Protein AF-A0A0F9ZBP2-F1 (afdb_monomer)

Secondary structure (DSSP, 8-state):
---------------------TTGGGGGS----B-TTSPBEEEEETTEEEEEHHHHHHHHHHHHHHHSTT-HHHHHHSTTHHHHHHHHHHHHHHHHHHHHHHTGGGSHHHHHHHHHHHHHHHHHHHHHHHHHT------HHHHHHHHHHHTTT-GGGB-TTSPBPPHHHHHHHHHHHHHHHHHHHHHHHHHHHHHHHS-----HHHHHHHHHS---HHHHHHHHHHHTTSS--PPP---------

Structure (mmCIF, N/CA/C/O backbone):
data_AF-A0A0F9ZBP2-F1
#
_entry.id   AF-A0A0F9ZBP2-F1
#
loop_
_atom_site.group_PDB
_atom_site.id
_atom_site.type_symbol
_atom_site.label_atom_id
_atom_site.label_alt_id
_atom_site.label_comp_id
_atom_site.label_asym_id
_atom_site.label_entity_id
_atom_site.label_seq_id
_atom_site.pdbx_PDB_ins_code
_atom_site.Cartn_x
_atom_site.Cartn_y
_atom_site.Cartn_z
_atom_site.occupancy
_atom_site.B_iso_or_equiv
_atom_site.auth_seq_id
_atom_site.auth_comp_id
_atom_site.auth_asym_id
_atom_site.auth_atom_id
_atom_site.pdbx_PDB_model_num
ATOM 1 N N . MET A 1 1 ? -46.848 16.419 4.187 1.00 45.78 1 MET A N 1
ATOM 2 C CA . MET A 1 1 ? -47.976 16.065 5.074 1.00 45.78 1 MET A CA 1
ATOM 3 C C . MET A 1 1 ? -48.259 14.580 4.880 1.00 45.78 1 MET A C 1
ATOM 5 O O . MET A 1 1 ? -48.890 14.221 3.904 1.00 45.78 1 MET A O 1
ATOM 9 N N . ASN A 1 2 ? -47.682 13.710 5.713 1.00 38.44 2 ASN A N 1
ATOM 10 C CA . ASN A 1 2 ? -48.073 12.300 5.793 1.00 38.44 2 ASN A CA 1
ATOM 11 C C . ASN A 1 2 ? -47.646 11.767 7.166 1.00 38.44 2 ASN A C 1
ATOM 13 O O . ASN A 1 2 ? -46.462 11.603 7.445 1.00 38.44 2 ASN A O 1
ATOM 17 N N . ARG A 1 3 ? -48.637 11.611 8.046 1.00 57.53 3 ARG A N 1
ATOM 18 C CA . ARG A 1 3 ? -48.547 10.986 9.369 1.00 57.53 3 ARG A CA 1
ATOM 19 C C . ARG A 1 3 ? -49.085 9.568 9.221 1.00 57.53 3 ARG A C 1
ATOM 21 O O . ARG A 1 3 ? -50.171 9.447 8.678 1.00 57.53 3 ARG A O 1
ATOM 28 N N . ASN A 1 4 ? -48.393 8.560 9.747 1.00 47.50 4 ASN A N 1
ATOM 29 C CA . ASN A 1 4 ? -48.963 7.268 10.162 1.00 47.50 4 ASN A CA 1
ATOM 30 C C . ASN A 1 4 ? -48.019 6.676 11.231 1.00 47.50 4 ASN A C 1
ATOM 32 O O . ASN A 1 4 ? -46.851 6.452 10.943 1.00 47.50 4 ASN A O 1
ATOM 36 N N . ILE A 1 5 ? -48.342 6.771 12.527 1.00 55.47 5 ILE A N 1
ATOM 37 C CA . ILE A 1 5 ? -49.204 5.895 13.360 1.00 55.47 5 ILE A CA 1
ATOM 38 C C . ILE A 1 5 ? -48.435 4.690 13.956 1.00 55.47 5 ILE A C 1
ATOM 40 O O . ILE A 1 5 ? -48.266 3.649 13.337 1.00 55.47 5 ILE A O 1
ATOM 44 N N . VAL A 1 6 ? -47.965 4.928 15.189 1.00 55.62 6 VAL A N 1
ATOM 45 C CA . VAL A 1 6 ? -47.942 4.119 16.434 1.00 55.62 6 VAL A CA 1
ATOM 46 C C . VAL A 1 6 ? -48.340 2.631 16.375 1.00 55.62 6 VAL A C 1
ATOM 48 O O . VAL A 1 6 ? -49.402 2.310 15.851 1.00 55.62 6 VAL A O 1
ATOM 51 N N . LYS A 1 7 ? -47.579 1.781 17.097 1.00 49.81 7 LYS A N 1
ATOM 52 C CA . LYS A 1 7 ? -48.037 0.651 17.956 1.00 49.81 7 LYS A CA 1
ATOM 53 C C . LYS A 1 7 ? -46.870 0.178 18.854 1.00 49.81 7 LYS A C 1
ATOM 55 O O . LYS A 1 7 ? -45.867 -0.303 18.351 1.00 49.81 7 LYS A O 1
ATOM 60 N N . THR A 1 8 ? -46.811 0.627 20.111 1.00 45.12 8 THR A N 1
ATOM 61 C CA . THR A 1 8 ? -47.255 -0.051 21.358 1.00 45.12 8 THR A CA 1
ATOM 62 C C . THR A 1 8 ? -46.357 -1.184 21.874 1.00 45.12 8 THR A C 1
ATOM 64 O O . THR A 1 8 ? -46.331 -2.281 21.330 1.00 45.12 8 THR A O 1
ATOM 67 N N . LEU A 1 9 ? -45.699 -0.851 22.991 1.00 47.81 9 LEU A N 1
ATOM 68 C CA . LEU A 1 9 ? -45.182 -1.656 24.104 1.00 47.81 9 LEU A CA 1
ATOM 69 C C . LEU A 1 9 ? -45.685 -3.107 24.237 1.00 47.81 9 LEU A C 1
ATOM 71 O O . LEU A 1 9 ? -46.883 -3.347 24.355 1.00 47.81 9 LEU A O 1
ATOM 75 N N . SER A 1 10 ? -44.734 -4.027 24.428 1.00 48.28 10 SER A N 1
ATOM 76 C CA . SER A 1 10 ? -44.915 -5.255 25.211 1.00 48.28 10 SER A CA 1
ATOM 77 C C . SER A 1 10 ? -43.895 -5.241 26.352 1.00 48.28 10 SER A C 1
ATOM 79 O O . SER A 1 10 ? -42.700 -5.448 26.149 1.00 48.28 10 SER A O 1
ATOM 81 N N . LEU A 1 11 ? -44.374 -4.901 27.549 1.00 51.56 11 LEU A N 1
ATOM 82 C CA . LEU A 1 11 ? -43.628 -4.925 28.803 1.00 51.56 11 LEU A CA 1
ATOM 83 C C . LEU A 1 11 ? -43.809 -6.321 29.413 1.00 51.56 11 LEU A C 1
ATOM 85 O O . LEU A 1 11 ? -44.828 -6.595 30.040 1.00 51.56 11 LEU A O 1
ATOM 89 N N . SER A 1 12 ? -42.848 -7.220 29.194 1.00 52.22 12 SER A N 1
ATOM 90 C CA . SER A 1 12 ? -42.820 -8.522 29.870 1.00 52.22 12 SER A CA 1
ATOM 91 C C . SER A 1 12 ? -41.937 -8.434 31.111 1.00 52.22 12 SER A C 1
ATOM 93 O O . SER A 1 12 ? -40.715 -8.347 31.030 1.00 52.22 12 SER A O 1
ATOM 95 N N . LEU A 1 13 ? -42.601 -8.424 32.264 1.00 54.56 13 LEU A N 1
ATOM 96 C CA . LEU A 1 13 ? -42.031 -8.514 33.601 1.00 54.56 13 LEU A CA 1
ATOM 97 C C . LEU A 1 13 ? -41.550 -9.961 33.828 1.00 54.56 13 LEU A C 1
ATOM 99 O O . LEU A 1 13 ? -42.365 -10.845 34.084 1.00 54.56 13 LEU A O 1
ATOM 103 N N . VAL A 1 14 ? -40.246 -10.223 33.701 1.00 55.88 14 VAL A N 1
ATOM 104 C CA . VAL A 1 14 ? -39.661 -11.530 34.047 1.00 55.88 14 VAL A CA 1
ATOM 105 C C . VAL A 1 14 ? -39.158 -11.477 35.483 1.00 55.88 14 VAL A C 1
ATOM 107 O O . VAL A 1 14 ? -38.223 -10.752 35.819 1.00 55.88 14 VAL A O 1
ATOM 110 N N . ILE A 1 15 ? -39.853 -12.238 36.323 1.00 55.72 15 ILE A N 1
ATOM 111 C CA . ILE A 1 15 ? -39.610 -12.416 37.748 1.00 55.72 15 ILE A CA 1
ATOM 112 C C . ILE A 1 15 ? -38.325 -13.219 37.965 1.00 55.72 15 ILE A C 1
ATOM 114 O O . ILE A 1 15 ? -38.070 -14.246 37.341 1.00 55.72 15 ILE A O 1
ATOM 118 N N . THR A 1 16 ? -37.547 -12.700 38.900 1.00 55.75 16 THR A N 1
ATOM 119 C CA . THR A 1 16 ? -36.294 -13.168 39.472 1.00 55.75 16 THR A CA 1
ATOM 120 C C . THR A 1 16 ? -36.358 -14.614 39.976 1.00 55.75 16 THR A C 1
ATOM 122 O O . THR A 1 16 ? -37.142 -14.935 40.865 1.00 55.75 16 THR A O 1
ATOM 125 N N . SER A 1 17 ? -35.429 -15.453 39.522 1.00 50.12 17 SER A N 1
ATOM 126 C CA . SER A 1 17 ? -34.993 -16.650 40.248 1.00 50.12 17 SER A CA 1
ATOM 127 C C . SER A 1 17 ? -33.471 -16.607 40.388 1.00 50.12 17 SER A C 1
ATOM 129 O O . SER A 1 17 ? -32.734 -17.101 39.535 1.00 50.12 17 SER A O 1
ATOM 131 N N . LEU A 1 18 ? -33.003 -15.958 41.460 1.00 53.84 18 LEU A N 1
ATOM 132 C CA . LEU A 1 18 ? -31.605 -15.984 41.888 1.00 53.84 18 LEU A CA 1
ATOM 133 C C . LEU A 1 18 ? -31.325 -17.370 42.495 1.00 53.84 18 LEU A C 1
ATOM 135 O O . LEU A 1 18 ? -31.550 -17.606 43.680 1.00 53.84 18 LEU A O 1
ATOM 139 N N . ILE A 1 19 ? -30.882 -18.313 41.666 1.00 56.12 19 ILE A N 1
ATOM 140 C CA . ILE A 1 19 ? -30.387 -19.608 42.132 1.00 56.12 19 ILE A CA 1
ATOM 141 C C . ILE A 1 19 ? -28.944 -19.390 42.593 1.00 56.12 19 ILE A C 1
ATOM 143 O O . ILE A 1 19 ? -28.023 -19.278 41.788 1.00 56.12 19 ILE A O 1
ATOM 147 N N . PHE A 1 20 ? -28.753 -19.306 43.908 1.00 50.31 20 PHE A N 1
ATOM 148 C CA . PHE A 1 20 ? -27.441 -19.346 44.548 1.00 50.31 20 PHE A CA 1
ATOM 149 C C . PHE A 1 20 ? -26.921 -20.793 44.496 1.00 50.31 20 PHE A C 1
ATOM 151 O O . PHE A 1 20 ? -27.117 -21.578 45.420 1.00 50.31 20 PHE A O 1
ATOM 158 N N . THR A 1 21 ? -26.299 -21.191 43.382 1.00 60.59 21 THR A N 1
ATOM 159 C CA . THR A 1 21 ? -25.569 -22.464 43.311 1.00 60.59 21 THR A CA 1
ATOM 160 C C . THR A 1 21 ? -24.233 -22.325 44.056 1.00 60.59 21 THR A C 1
ATOM 162 O O . THR A 1 21 ? -23.442 -21.455 43.683 1.00 60.59 21 THR A O 1
ATOM 165 N N . PRO A 1 22 ? -23.911 -23.176 45.050 1.00 50.81 22 PRO A N 1
ATOM 166 C CA . PRO A 1 22 ? -22.647 -23.131 45.801 1.00 50.81 22 PRO A CA 1
ATOM 167 C C . PRO A 1 22 ? -21.412 -23.611 44.996 1.00 50.81 22 PRO A C 1
ATOM 169 O O . PRO A 1 22 ? -20.473 -24.163 45.557 1.00 50.81 22 PRO A O 1
ATOM 172 N N . GLY A 1 23 ? -21.386 -23.383 43.677 1.00 50.25 23 GLY A N 1
ATOM 173 C CA . GLY A 1 23 ? -20.320 -23.796 42.753 1.00 50.25 23 GLY A CA 1
ATOM 174 C C . GLY A 1 23 ? -19.540 -22.652 42.086 1.00 50.25 23 GLY A C 1
ATOM 175 O O . GLY A 1 23 ? -18.704 -22.912 41.229 1.00 50.25 23 GLY A O 1
ATOM 176 N N . CYS A 1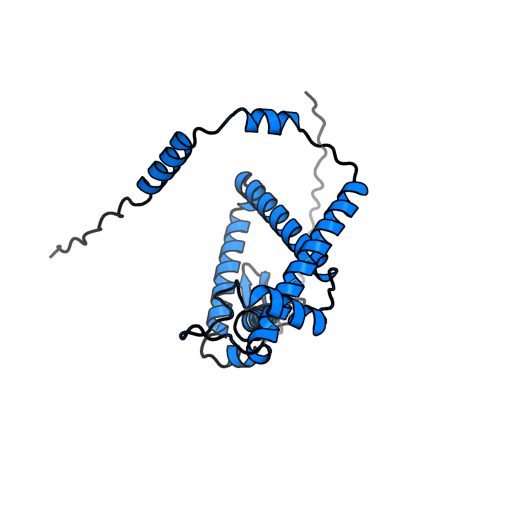 24 ? -19.772 -21.384 42.449 1.00 53.25 24 CYS A N 1
ATOM 177 C CA . CYS A 1 24 ? -19.110 -20.235 41.803 1.00 53.25 24 CYS A CA 1
ATOM 178 C C . CYS A 1 24 ? -17.684 -19.929 42.312 1.00 53.25 24 CYS A C 1
ATOM 180 O O . CYS A 1 24 ? -17.061 -18.979 41.842 1.00 53.25 24 CYS A O 1
ATOM 182 N N . LEU A 1 25 ? -17.136 -20.712 43.248 1.00 52.12 25 LEU A N 1
ATOM 183 C CA . LEU A 1 25 ? -15.803 -20.465 43.822 1.00 52.12 25 LEU A CA 1
ATOM 184 C C . LEU A 1 25 ? -14.631 -20.972 42.960 1.00 52.12 25 LEU A C 1
ATOM 186 O O . LEU A 1 25 ? -13.498 -20.560 43.193 1.00 52.12 25 LEU A O 1
ATOM 190 N N . ASP A 1 26 ? -14.882 -21.766 41.913 1.00 50.84 26 ASP A N 1
ATOM 191 C CA . ASP A 1 26 ? -13.840 -22.168 40.950 1.00 50.84 26 ASP A CA 1
ATOM 192 C C . ASP A 1 26 ? -13.677 -21.196 39.761 1.00 50.84 26 ASP A C 1
ATOM 194 O O . ASP A 1 26 ? -12.764 -21.355 38.950 1.00 50.84 26 ASP A O 1
ATOM 198 N N . PHE A 1 27 ? -14.488 -20.134 39.670 1.00 50.91 27 PHE A N 1
ATOM 199 C CA . PHE A 1 27 ? -14.354 -19.109 38.621 1.00 50.91 27 PHE A CA 1
ATOM 200 C C . PHE A 1 27 ? -13.199 -18.116 38.875 1.00 50.91 27 PHE A C 1
ATOM 202 O O . PHE A 1 27 ? -12.783 -17.396 37.972 1.00 50.91 27 PHE A O 1
ATOM 209 N N . LEU A 1 28 ? -12.630 -18.102 40.086 1.00 55.28 28 LEU A N 1
ATOM 210 C CA . LEU A 1 28 ? -11.535 -17.202 40.481 1.00 55.28 28 LEU A CA 1
ATOM 211 C C . LEU A 1 28 ? -10.126 -17.791 40.280 1.00 55.28 28 LEU A C 1
ATOM 213 O O . LEU A 1 28 ? -9.133 -17.092 40.477 1.00 55.28 28 LEU A O 1
ATOM 217 N N . LYS A 1 29 ? -9.999 -19.044 39.821 1.00 53.16 29 LYS A N 1
ATOM 218 C CA . LYS A 1 29 ? -8.703 -19.626 39.433 1.00 53.16 29 LYS A CA 1
ATOM 219 C C . LYS A 1 29 ? -8.366 -19.284 37.981 1.00 53.16 29 LYS A C 1
ATOM 221 O O . LYS A 1 29 ? -8.511 -20.113 37.092 1.00 53.16 29 LYS A O 1
ATOM 226 N N . GLY A 1 30 ? -7.929 -18.043 37.760 1.00 53.22 30 GLY A N 1
ATOM 227 C CA . GLY A 1 30 ? -6.963 -17.634 36.729 1.00 53.22 30 GLY A CA 1
ATOM 228 C C . GLY A 1 30 ? -7.045 -18.261 35.330 1.00 53.22 30 GLY A C 1
ATOM 229 O O . GLY A 1 30 ? -5.998 -18.460 34.712 1.00 53.22 30 GLY A O 1
ATOM 230 N N . LYS A 1 31 ? -8.234 -18.576 34.797 1.00 59.16 31 LYS A N 1
ATOM 231 C CA . LYS A 1 31 ? -8.358 -18.945 33.384 1.00 59.16 31 LYS A CA 1
ATOM 232 C C . LYS A 1 31 ? -7.990 -17.710 32.574 1.00 59.16 31 LYS A C 1
ATOM 234 O O . LYS A 1 31 ? -8.735 -16.731 32.566 1.00 59.16 31 LYS A O 1
ATOM 239 N N . LYS A 1 32 ? -6.824 -17.751 31.920 1.00 64.12 32 LYS A N 1
ATOM 240 C CA . LYS A 1 32 ? -6.473 -16.808 30.856 1.00 64.12 32 LYS A CA 1
ATOM 241 C C . LYS A 1 32 ? -7.702 -16.695 29.953 1.00 64.12 32 LYS A C 1
ATOM 243 O O . LYS A 1 32 ? -8.160 -17.704 29.424 1.00 64.12 32 LYS A O 1
ATOM 248 N N . SER A 1 33 ? -8.287 -15.501 29.880 1.00 71.19 33 SER A N 1
ATOM 249 C CA . SER A 1 33 ? -9.448 -15.251 29.031 1.00 71.19 33 SER A CA 1
ATOM 250 C C . SER A 1 33 ? -9.003 -15.505 27.597 1.00 71.19 33 SER A C 1
ATOM 252 O O . SER A 1 33 ? -8.237 -14.710 27.056 1.00 71.19 33 SER A O 1
ATOM 254 N N . ALA A 1 34 ? -9.435 -16.617 27.012 1.00 80.81 34 ALA A N 1
ATOM 255 C CA . ALA A 1 34 ? -9.327 -16.823 25.578 1.00 80.81 34 ALA A CA 1
ATOM 256 C C . ALA A 1 34 ? -10.301 -15.865 24.878 1.00 80.81 34 ALA A C 1
ATOM 258 O O . ALA A 1 34 ? -11.368 -15.555 25.420 1.00 80.81 34 ALA A O 1
ATOM 259 N N . ALA A 1 35 ? -9.901 -15.345 23.725 1.00 87.25 35 ALA A N 1
ATOM 260 C CA . ALA A 1 35 ? -10.801 -14.686 22.793 1.00 87.25 35 ALA A CA 1
ATOM 261 C C . ALA A 1 35 ? -11.623 -15.736 22.026 1.00 87.25 35 ALA A C 1
ATOM 263 O O . ALA A 1 35 ? -11.348 -16.935 22.114 1.00 87.25 35 ALA A O 1
ATOM 264 N N . ASP A 1 36 ? -12.618 -15.285 21.261 1.00 84.88 36 ASP A N 1
ATOM 265 C CA . ASP A 1 36 ? -13.490 -16.165 20.467 1.00 84.88 36 ASP A CA 1
ATOM 266 C C . ASP A 1 36 ? -12.711 -16.979 19.415 1.00 84.88 36 ASP A C 1
ATOM 268 O O . ASP A 1 36 ? -13.136 -18.059 19.016 1.00 84.88 36 ASP A O 1
ATOM 272 N N . ASP A 1 37 ? -11.538 -16.490 19.002 1.00 84.75 37 ASP A N 1
ATOM 273 C CA . ASP A 1 37 ? -10.608 -17.162 18.087 1.00 84.75 37 ASP A CA 1
ATOM 274 C C . ASP A 1 37 ? -9.620 -18.116 18.794 1.00 84.75 37 ASP A C 1
ATOM 276 O O . ASP A 1 37 ? -8.704 -18.645 18.166 1.00 84.75 37 ASP A O 1
ATOM 280 N N . GLY A 1 38 ? -9.776 -18.330 20.105 1.00 91.31 38 GLY A N 1
ATOM 281 C CA . GLY A 1 38 ? -8.907 -19.177 20.924 1.00 91.31 38 GLY A CA 1
ATOM 282 C C . GLY A 1 38 ? -7.572 -18.538 21.324 1.00 91.31 38 GLY A C 1
ATOM 283 O O . GLY A 1 38 ? -6.819 -19.149 22.084 1.00 91.31 38 GLY A O 1
ATOM 284 N N . SER A 1 39 ? -7.271 -17.321 20.863 1.00 94.94 39 SER A N 1
ATOM 285 C CA . SER A 1 39 ? -6.027 -16.623 21.200 1.00 94.94 39 SER A CA 1
ATOM 286 C C . SER A 1 39 ? -6.083 -15.946 22.576 1.00 94.94 39 SER A C 1
ATOM 288 O O . SER A 1 39 ? -7.154 -15.718 23.147 1.00 94.94 39 SER A O 1
ATOM 290 N N . LEU A 1 40 ? -4.917 -15.624 23.147 1.00 95.56 40 LEU A N 1
ATOM 291 C CA . LEU A 1 40 ? -4.838 -14.918 24.426 1.00 95.56 40 LEU A CA 1
ATOM 292 C C . LEU A 1 40 ? -5.360 -13.479 24.293 1.00 95.56 40 LEU A C 1
ATOM 294 O O . LEU A 1 40 ? -4.909 -12.723 23.432 1.00 95.56 40 LEU A O 1
ATOM 298 N N . VAL A 1 41 ? -6.257 -13.059 25.191 1.00 96.00 41 VAL A N 1
ATOM 299 C CA . VAL A 1 41 ? -6.668 -11.650 25.286 1.00 96.00 41 VAL A CA 1
ATOM 300 C C . VAL A 1 41 ? -5.567 -10.827 25.956 1.00 96.00 41 VAL A C 1
ATOM 302 O O . VAL A 1 41 ? -5.188 -11.107 27.094 1.00 96.00 41 VAL A O 1
ATOM 305 N N . LEU A 1 42 ? -5.094 -9.787 25.266 1.00 96.00 42 LEU A N 1
ATOM 306 C CA . LEU A 1 42 ? -4.051 -8.874 25.746 1.00 96.00 42 LEU A CA 1
ATOM 307 C C . LEU A 1 42 ? -4.618 -7.544 26.265 1.00 96.00 42 LEU A C 1
ATOM 309 O O . LEU A 1 42 ? -4.039 -6.948 27.170 1.0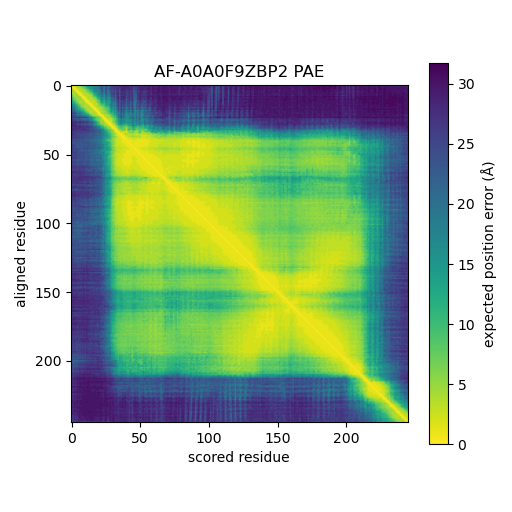0 96.00 42 LEU A O 1
ATOM 313 N N . LEU A 1 43 ? -5.752 -7.081 25.723 1.00 96.81 43 LEU A N 1
ATOM 314 C CA . LEU A 1 43 ? -6.449 -5.875 26.180 1.00 96.81 43 LEU A CA 1
ATOM 315 C C . LEU A 1 43 ? -7.967 -6.059 26.114 1.00 96.81 43 LEU A C 1
ATOM 317 O O . LEU A 1 43 ? -8.505 -6.520 25.102 1.00 96.81 43 LEU A O 1
ATOM 321 N N . LYS A 1 44 ? -8.653 -5.624 27.176 1.00 97.12 44 LYS A N 1
ATOM 322 C CA . LYS A 1 44 ? -10.103 -5.421 27.187 1.00 97.12 44 LYS A CA 1
ATOM 323 C C . LYS A 1 44 ? -10.428 -3.953 27.431 1.00 97.12 44 LYS A C 1
ATOM 325 O O . LYS A 1 44 ? -9.830 -3.345 28.315 1.00 97.12 44 LYS A O 1
ATOM 330 N N . ILE A 1 45 ? -11.408 -3.428 26.707 1.00 95.88 45 ILE A N 1
ATOM 331 C CA . ILE A 1 45 ? -12.007 -2.111 26.952 1.00 95.88 45 ILE A CA 1
ATOM 332 C C . ILE A 1 45 ? -13.498 -2.343 27.192 1.00 95.88 45 ILE A C 1
ATOM 334 O O . ILE A 1 45 ? -14.146 -3.029 26.407 1.00 95.88 45 ILE A O 1
ATOM 338 N N . GLU A 1 46 ? -14.016 -1.860 28.325 1.00 94.50 46 GLU A N 1
ATOM 339 C CA . GLU A 1 46 ? -15.427 -2.032 28.725 1.00 94.50 46 GLU A CA 1
ATOM 340 C C . GLU A 1 46 ? -15.914 -3.501 28.649 1.00 94.50 46 GLU A C 1
ATOM 342 O O . GLU A 1 46 ? -17.038 -3.807 28.269 1.00 94.50 46 GLU A O 1
ATOM 347 N N . GLY A 1 47 ? -15.034 -4.445 29.006 1.00 93.69 47 GLY A N 1
ATOM 348 C CA . GLY A 1 47 ? -15.320 -5.885 29.002 1.00 93.69 47 GLY A CA 1
ATOM 349 C C . GLY A 1 47 ? -15.180 -6.579 27.640 1.00 93.69 47 GLY A C 1
ATOM 350 O O . GLY A 1 47 ? -15.084 -7.808 27.609 1.00 93.69 47 GLY A O 1
ATOM 351 N N . LYS A 1 48 ? -15.073 -5.827 26.538 1.00 94.50 48 LYS A N 1
ATOM 352 C CA . LYS A 1 48 ? -14.851 -6.345 25.182 1.00 94.50 48 LYS A CA 1
ATOM 353 C C . LYS A 1 48 ? -13.365 -6.585 24.929 1.00 94.50 48 LYS A C 1
ATOM 355 O O . LYS A 1 48 ? -12.536 -5.718 25.194 1.00 94.50 48 LYS A O 1
ATOM 360 N N . SER A 1 49 ? -13.021 -7.755 24.399 1.00 96.12 49 SER A N 1
ATOM 361 C CA . SER A 1 49 ? -11.658 -8.069 23.957 1.00 96.12 49 SER A CA 1
ATOM 362 C C . SER A 1 49 ? -11.331 -7.279 22.689 1.00 96.12 49 SER A C 1
ATOM 364 O O . SER A 1 49 ? -11.940 -7.518 21.648 1.00 96.12 49 SER A O 1
ATOM 366 N N . VAL A 1 50 ? -10.387 -6.340 22.776 1.00 96.31 50 VAL A N 1
ATOM 367 C CA . VAL A 1 50 ? -10.030 -5.451 21.654 1.00 96.31 50 VAL A CA 1
ATOM 368 C C . VAL A 1 50 ? -8.672 -5.793 21.045 1.00 96.31 50 VAL A C 1
ATOM 370 O O . VAL A 1 50 ? -8.556 -5.833 19.823 1.00 96.31 50 VAL A O 1
ATOM 373 N N . ILE A 1 51 ? -7.685 -6.183 21.862 1.00 97.12 51 ILE A N 1
ATOM 374 C CA . ILE A 1 51 ? -6.380 -6.671 21.389 1.00 97.12 51 ILE A CA 1
ATOM 375 C C . ILE A 1 51 ? -6.189 -8.107 21.858 1.00 97.12 51 ILE A C 1
ATOM 377 O O . ILE A 1 51 ? -6.283 -8.407 23.052 1.00 97.12 51 ILE A O 1
ATOM 381 N N . THR A 1 52 ? -5.882 -8.982 20.909 1.00 97.31 52 THR A N 1
ATOM 382 C CA . THR A 1 52 ? -5.531 -10.381 21.147 1.00 97.31 52 THR A CA 1
ATOM 383 C C . THR A 1 52 ? 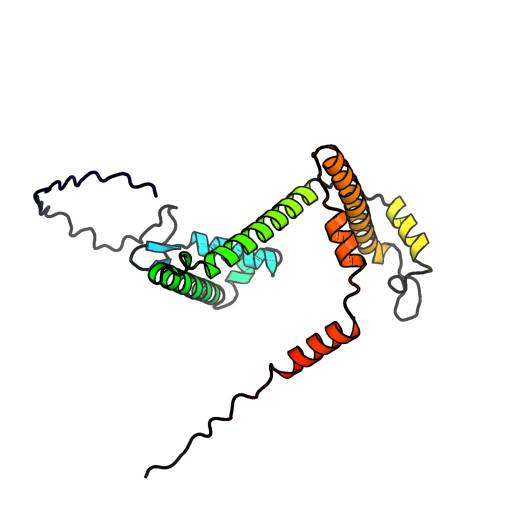-4.108 -10.654 20.676 1.00 97.31 52 THR A C 1
ATOM 385 O O . THR A 1 52 ? -3.540 -9.882 19.902 1.00 97.31 52 THR A O 1
ATOM 388 N N . GLU A 1 53 ? -3.528 -11.760 21.132 1.00 96.38 53 GLU A N 1
ATOM 389 C CA . GLU A 1 53 ? -2.227 -12.238 20.660 1.00 96.38 53 GLU A CA 1
ATOM 390 C C . GLU A 1 53 ? -2.215 -12.415 19.140 1.00 96.38 53 GLU A C 1
ATOM 392 O O . GLU A 1 53 ? -1.264 -11.995 18.484 1.00 96.38 53 GLU A O 1
ATOM 397 N N . LYS A 1 54 ? -3.305 -12.945 18.569 1.00 96.94 54 LYS A N 1
ATOM 398 C CA . LYS A 1 54 ? -3.438 -13.088 17.120 1.00 96.94 54 LYS A CA 1
ATOM 399 C C . LYS A 1 54 ? -3.355 -11.734 16.412 1.00 96.94 54 LYS A C 1
ATOM 401 O O . LYS A 1 54 ? -2.534 -11.583 15.516 1.00 96.94 54 LYS A O 1
ATOM 406 N N . LYS A 1 55 ? -4.142 -10.736 16.839 1.00 96.88 55 LYS A N 1
ATOM 407 C CA . LYS A 1 55 ? -4.120 -9.392 16.231 1.00 96.88 55 LYS A CA 1
ATOM 408 C C . LYS A 1 55 ? -2.735 -8.740 16.301 1.00 96.88 55 LYS A C 1
ATOM 410 O O . LYS A 1 55 ? -2.317 -8.100 15.342 1.00 96.88 55 LYS A O 1
ATOM 415 N N . LEU A 1 56 ? -2.031 -8.892 17.427 1.00 97.06 56 LEU A N 1
ATOM 416 C CA . LEU A 1 56 ? -0.674 -8.364 17.576 1.00 97.06 56 LEU A CA 1
ATOM 417 C C . LEU A 1 56 ? 0.301 -9.052 16.609 1.00 97.06 56 LEU A C 1
ATOM 419 O O . LEU A 1 56 ? 1.096 -8.373 15.964 1.00 97.06 56 LEU A O 1
ATOM 423 N N . ASN A 1 57 ? 0.220 -10.378 16.475 1.00 96.00 57 ASN A N 1
ATOM 424 C CA . ASN A 1 57 ? 1.061 -11.138 15.549 1.00 96.00 57 ASN A CA 1
ATOM 425 C C . ASN A 1 57 ? 0.757 -10.815 14.079 1.00 96.00 57 ASN A C 1
ATOM 427 O O . ASN A 1 57 ? 1.694 -10.583 13.320 1.00 96.00 57 ASN A O 1
ATOM 431 N N . ASP A 1 58 ? -0.520 -10.704 13.699 1.00 96.56 58 ASP A N 1
ATOM 432 C CA . ASP A 1 58 ? -0.929 -10.291 12.348 1.00 96.56 58 ASP A CA 1
ATOM 433 C C . ASP A 1 58 ? -0.332 -8.906 11.998 1.00 96.56 58 ASP A C 1
ATOM 435 O O . ASP A 1 58 ? 0.152 -8.676 10.887 1.00 96.56 58 ASP A O 1
ATOM 439 N N . LEU A 1 59 ? -0.316 -7.974 12.963 1.00 95.94 59 LEU A N 1
ATOM 440 C CA . LEU A 1 59 ? 0.272 -6.648 12.769 1.00 95.94 59 LEU A CA 1
ATOM 441 C C . LEU A 1 59 ? 1.803 -6.710 12.647 1.00 95.94 59 LEU A C 1
ATOM 443 O O . LEU A 1 59 ? 2.374 -6.050 11.778 1.00 95.94 59 LEU A O 1
ATOM 447 N N . LEU A 1 60 ? 2.474 -7.526 13.468 1.00 95.19 60 LEU A N 1
ATOM 448 C CA . LEU A 1 60 ? 3.921 -7.763 13.368 1.00 95.19 60 LEU A CA 1
ATOM 449 C C . LEU A 1 60 ? 4.312 -8.317 11.991 1.00 95.19 60 LEU A C 1
ATOM 451 O O . LEU A 1 60 ? 5.295 -7.860 11.408 1.00 95.19 60 LEU A O 1
ATOM 455 N N . GLU A 1 61 ? 3.535 -9.259 11.457 1.00 95.81 61 GLU A N 1
ATOM 456 C CA . GLU A 1 61 ? 3.726 -9.814 10.113 1.00 95.81 61 GLU A CA 1
ATOM 457 C C . GLU A 1 61 ? 3.616 -8.737 9.033 1.00 95.81 61 GLU A C 1
ATOM 459 O O . GLU A 1 61 ? 4.485 -8.638 8.163 1.00 95.81 61 GLU A O 1
ATOM 464 N N . MET A 1 62 ? 2.599 -7.877 9.123 1.00 94.06 62 MET A N 1
ATOM 465 C CA . MET A 1 62 ? 2.425 -6.761 8.195 1.00 94.06 62 MET A CA 1
ATOM 466 C C . MET A 1 62 ? 3.611 -5.782 8.240 1.00 94.06 62 MET A C 1
ATOM 468 O O . MET A 1 62 ? 4.128 -5.399 7.188 1.00 94.06 62 MET A O 1
ATOM 472 N N . TYR A 1 63 ? 4.077 -5.400 9.434 1.00 92.38 63 TYR A N 1
ATOM 473 C CA . TYR A 1 63 ? 5.241 -4.518 9.589 1.00 92.38 63 TYR A CA 1
ATOM 474 C C . TYR A 1 63 ? 6.521 -5.152 9.044 1.00 92.38 63 TYR A C 1
ATOM 476 O O . TYR A 1 63 ? 7.270 -4.504 8.308 1.00 92.38 63 TYR A O 1
ATOM 484 N N . ALA A 1 64 ? 6.763 -6.425 9.360 1.00 93.69 64 ALA A N 1
ATOM 485 C CA . ALA A 1 64 ? 7.928 -7.144 8.867 1.00 93.69 64 ALA A CA 1
ATOM 486 C C . ALA A 1 64 ? 7.912 -7.249 7.336 1.00 93.69 64 ALA A C 1
ATOM 488 O O . ALA A 1 64 ? 8.942 -7.025 6.699 1.00 93.69 64 ALA A O 1
ATOM 489 N N . ALA A 1 65 ? 6.753 -7.526 6.732 1.00 93.62 65 ALA A N 1
ATOM 490 C CA . ALA A 1 65 ? 6.591 -7.552 5.281 1.00 93.62 65 ALA A CA 1
ATOM 491 C C . ALA A 1 65 ? 6.880 -6.186 4.636 1.00 93.62 65 ALA A C 1
ATOM 493 O O . ALA A 1 65 ? 7.496 -6.132 3.574 1.00 93.62 65 ALA A O 1
ATOM 494 N N . ALA A 1 66 ? 6.477 -5.090 5.284 1.00 92.38 66 ALA A N 1
ATOM 495 C CA . ALA A 1 66 ? 6.660 -3.740 4.758 1.00 92.38 66 ALA A CA 1
ATOM 496 C C . ALA A 1 66 ? 8.092 -3.196 4.908 1.00 92.38 66 ALA A C 1
ATOM 498 O O . ALA A 1 66 ? 8.547 -2.460 4.036 1.00 92.38 66 ALA A O 1
ATOM 499 N N . GLN A 1 67 ? 8.797 -3.521 5.999 1.00 89.81 67 GLN A N 1
ATOM 500 C CA . GLN A 1 67 ? 10.076 -2.873 6.342 1.00 89.81 67 GLN A CA 1
ATOM 501 C C . GLN A 1 67 ? 11.280 -3.815 6.423 1.00 89.81 67 GLN A C 1
ATOM 503 O O . GLN A 1 67 ? 12.416 -3.358 6.335 1.00 89.81 67 GLN A O 1
ATOM 508 N N . MET A 1 68 ? 11.064 -5.118 6.601 1.00 86.38 68 MET A N 1
ATOM 509 C CA . MET A 1 68 ? 12.124 -6.077 6.943 1.00 86.38 68 MET A CA 1
ATOM 510 C C . MET A 1 68 ? 12.147 -7.294 6.011 1.00 86.38 68 MET A C 1
ATOM 512 O O . MET A 1 68 ? 12.606 -8.368 6.400 1.00 86.38 68 MET A O 1
ATOM 516 N N . GLY A 1 69 ? 11.603 -7.158 4.797 1.00 88.94 69 GLY A N 1
ATOM 517 C CA . GLY A 1 69 ? 11.540 -8.250 3.819 1.00 88.94 69 GLY A CA 1
ATOM 518 C C . GLY A 1 69 ? 10.770 -9.483 4.311 1.00 88.94 69 GLY A C 1
ATOM 519 O O . GLY A 1 69 ? 11.038 -10.588 3.855 1.00 88.94 69 GLY A O 1
ATOM 520 N N . GLY A 1 70 ? 9.856 -9.313 5.272 1.00 90.12 70 GLY A N 1
ATOM 521 C CA . GLY A 1 70 ? 9.068 -10.393 5.873 1.00 90.12 70 GLY A CA 1
ATOM 522 C C . GLY A 1 70 ? 9.697 -11.074 7.093 1.00 90.12 70 GLY A C 1
ATOM 523 O O . GLY A 1 70 ? 9.118 -12.029 7.603 1.00 90.12 70 GLY A O 1
ATOM 524 N N . ASN A 1 71 ? 10.849 -10.618 7.602 1.00 91.62 71 ASN A N 1
ATOM 525 C CA . ASN A 1 71 ? 11.503 -11.264 8.746 1.00 91.62 71 ASN A CA 1
ATOM 526 C C . ASN A 1 71 ? 10.909 -10.827 10.102 1.00 91.62 71 ASN A C 1
ATOM 528 O O . ASN A 1 71 ? 11.404 -9.912 10.762 1.00 91.62 71 ASN A O 1
ATOM 532 N N . VAL A 1 72 ? 9.848 -11.513 10.531 1.00 93.44 72 VAL A N 1
ATOM 533 C CA . VAL A 1 72 ? 9.159 -11.259 11.809 1.00 93.44 72 VAL A CA 1
ATOM 534 C C . VAL A 1 72 ? 10.049 -11.542 13.023 1.00 93.44 72 VAL A C 1
ATOM 536 O O . VAL A 1 72 ? 9.980 -10.823 14.018 1.00 93.44 72 VAL A O 1
ATOM 539 N N . GLU A 1 73 ? 10.909 -12.559 12.960 1.00 94.56 73 GLU A N 1
ATOM 540 C CA . GLU A 1 73 ? 11.793 -12.909 14.080 1.00 94.56 73 GLU A CA 1
ATOM 541 C C . GLU A 1 73 ? 12.851 -11.830 14.328 1.00 94.56 73 GLU A C 1
ATOM 543 O O . GLU A 1 73 ? 13.140 -11.496 15.479 1.00 94.56 73 GLU A O 1
ATOM 548 N N . ALA A 1 74 ? 13.352 -11.192 13.265 1.00 93.44 74 ALA A N 1
ATOM 549 C CA . ALA A 1 74 ? 14.204 -10.016 13.403 1.00 93.44 74 ALA A CA 1
ATOM 550 C C . ALA A 1 74 ? 13.470 -8.885 14.140 1.00 93.44 74 ALA A C 1
ATOM 552 O O . ALA A 1 74 ? 14.030 -8.316 15.075 1.00 93.44 74 ALA A O 1
ATOM 553 N N . LEU A 1 75 ? 12.204 -8.613 13.804 1.00 92.44 75 LEU A N 1
ATOM 554 C CA . LEU A 1 75 ? 11.396 -7.601 14.495 1.00 92.44 75 LEU A CA 1
ATOM 555 C C . LEU A 1 75 ? 11.197 -7.934 15.983 1.00 92.44 75 LEU A C 1
ATOM 557 O O . LEU A 1 75 ? 11.348 -7.061 16.836 1.00 92.44 75 LEU A O 1
ATOM 561 N N . LYS A 1 76 ? 10.911 -9.199 16.313 1.00 93.06 76 LYS A N 1
ATOM 562 C CA . LYS A 1 76 ? 10.752 -9.663 17.704 1.00 93.06 76 LYS A CA 1
ATOM 563 C C . LYS A 1 76 ? 12.049 -9.589 18.512 1.00 93.06 76 LYS A C 1
ATOM 565 O O . LYS A 1 76 ? 11.989 -9.413 19.727 1.00 93.06 76 LYS A O 1
ATOM 570 N N . SER A 1 77 ? 13.202 -9.713 17.855 1.00 94.31 77 SER A N 1
ATOM 571 C CA . SER A 1 77 ? 14.511 -9.619 18.510 1.00 94.31 77 SER A CA 1
ATOM 572 C C . SER A 1 77 ? 14.875 -8.195 18.945 1.00 94.31 77 SER A C 1
ATOM 574 O O . SER A 1 77 ? 15.739 -8.026 19.806 1.00 94.31 77 SER A O 1
ATOM 576 N N . ILE A 1 78 ? 14.210 -7.171 18.393 1.00 94.81 78 ILE A N 1
ATOM 577 C CA . ILE A 1 78 ? 14.438 -5.772 18.760 1.00 94.81 78 ILE A CA 1
ATOM 578 C C . ILE A 1 78 ? 13.828 -5.517 20.150 1.00 94.81 78 ILE A C 1
ATOM 580 O O . ILE A 1 78 ? 12.603 -5.611 20.312 1.00 94.81 78 ILE A O 1
ATOM 584 N N . PRO A 1 79 ? 14.636 -5.150 21.16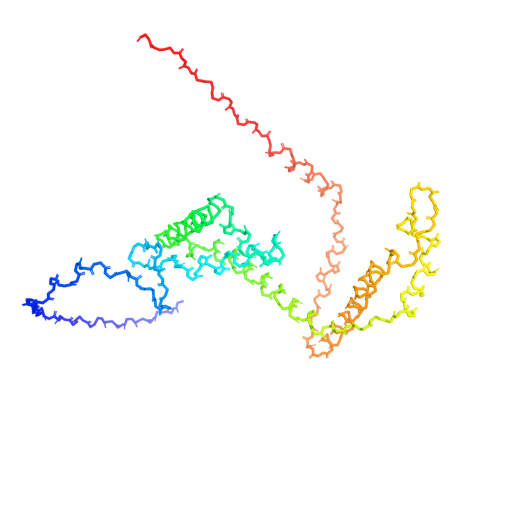5 1.00 96.94 79 PRO A N 1
ATOM 585 C CA . PRO A 1 79 ? 14.132 -4.905 22.510 1.00 96.94 79 PRO A CA 1
ATOM 586 C C . PRO A 1 79 ? 13.026 -3.847 22.519 1.00 96.94 79 PRO A C 1
ATOM 588 O O . PRO A 1 79 ? 13.187 -2.742 22.009 1.00 96.94 79 PRO A O 1
ATOM 591 N N . GLY A 1 80 ? 11.881 -4.193 23.103 1.00 95.81 80 GLY A N 1
ATOM 592 C CA . GLY A 1 80 ? 10.744 -3.282 23.234 1.00 95.81 80 GLY A CA 1
ATOM 593 C C . GLY A 1 80 ? 9.882 -3.107 21.979 1.00 95.81 80 GLY A C 1
ATOM 594 O O . GLY A 1 80 ? 8.791 -2.559 22.112 1.00 95.81 80 GLY A O 1
ATOM 595 N N . ALA A 1 81 ? 10.268 -3.617 20.801 1.00 94.19 81 ALA A N 1
ATOM 596 C CA . ALA A 1 81 ? 9.488 -3.441 19.569 1.00 94.19 81 ALA A CA 1
ATOM 597 C C . ALA A 1 81 ? 8.048 -3.963 19.699 1.00 94.19 81 ALA A C 1
ATOM 599 O O . ALA A 1 81 ? 7.100 -3.229 19.426 1.00 94.19 81 ALA A O 1
ATOM 600 N N . MET A 1 82 ? 7.864 -5.180 20.225 1.00 95.38 82 MET A N 1
ATOM 601 C CA . MET A 1 82 ? 6.523 -5.735 20.470 1.00 95.38 82 MET A CA 1
ATOM 602 C C . MET A 1 82 ? 5.699 -4.879 21.440 1.00 95.38 82 MET A C 1
ATOM 604 O O . MET A 1 82 ? 4.506 -4.679 21.227 1.00 95.38 82 MET A O 1
ATOM 608 N N . LYS A 1 83 ? 6.324 -4.349 22.501 1.00 96.31 83 LYS A N 1
ATOM 609 C CA . LYS A 1 83 ? 5.632 -3.498 23.478 1.00 96.31 83 LYS A CA 1
ATOM 610 C C . LYS A 1 83 ? 5.251 -2.149 22.868 1.00 96.31 83 LYS A C 1
ATOM 612 O O . LYS A 1 83 ? 4.163 -1.659 23.151 1.00 96.31 83 LYS A O 1
ATOM 617 N N . ASN A 1 84 ? 6.106 -1.585 22.020 1.00 96.12 84 ASN A N 1
ATOM 618 C CA . ASN A 1 84 ? 5.834 -0.344 21.300 1.00 96.12 84 ASN A CA 1
ATOM 619 C C . ASN A 1 84 ? 4.666 -0.516 20.323 1.00 96.12 84 ASN A C 1
ATOM 621 O O . ASN A 1 84 ? 3.738 0.285 20.361 1.00 96.12 84 ASN A O 1
ATOM 625 N N . ILE A 1 85 ? 4.659 -1.596 19.536 1.00 95.56 85 ILE A N 1
ATOM 626 C CA . ILE A 1 85 ? 3.560 -1.923 18.613 1.00 95.56 85 ILE A CA 1
ATOM 627 C C . ILE A 1 85 ? 2.257 -2.159 19.386 1.00 95.56 85 ILE A C 1
ATOM 629 O O . ILE A 1 85 ? 1.226 -1.584 19.052 1.00 95.56 85 ILE A O 1
ATOM 633 N N . PHE A 1 86 ? 2.299 -2.920 20.484 1.00 97.81 86 PHE A N 1
ATOM 634 C CA . PHE A 1 86 ? 1.135 -3.085 21.357 1.00 97.81 86 PHE A CA 1
ATOM 635 C C . PHE A 1 86 ? 0.620 -1.744 21.907 1.00 97.81 86 PHE A C 1
ATOM 637 O O . PHE A 1 86 ? -0.585 -1.516 21.942 1.00 97.81 86 PHE A O 1
ATOM 644 N N . ASN A 1 87 ? 1.512 -0.853 22.353 1.00 97.81 87 ASN A N 1
ATOM 645 C CA . ASN A 1 87 ? 1.117 0.451 22.887 1.00 97.81 87 ASN A CA 1
ATOM 646 C C . ASN A 1 87 ? 0.493 1.350 21.802 1.00 97.81 87 ASN A C 1
ATOM 648 O O . ASN A 1 87 ? -0.423 2.106 22.116 1.00 97.81 87 ASN A O 1
ATOM 652 N N . GLN A 1 88 ? 0.942 1.250 20.546 1.00 96.75 88 GLN A N 1
ATOM 653 C CA . GLN A 1 88 ? 0.303 1.923 19.409 1.00 96.75 88 GLN A CA 1
ATOM 654 C C . GLN A 1 88 ? -1.120 1.396 19.185 1.00 96.75 88 GLN A C 1
ATOM 656 O O . GLN A 1 88 ? -2.060 2.185 19.188 1.00 96.75 88 GLN A O 1
ATOM 661 N N . MET A 1 89 ? -1.297 0.069 19.127 1.00 97.50 89 MET A N 1
ATOM 662 C CA . MET A 1 89 ? -2.629 -0.548 19.027 1.00 97.50 89 MET A CA 1
ATOM 663 C C . MET A 1 89 ? -3.543 -0.127 20.185 1.00 97.50 89 MET A C 1
ATOM 665 O O . MET A 1 89 ? -4.718 0.154 19.986 1.00 97.50 89 MET A O 1
ATOM 669 N N . LEU A 1 90 ? -3.010 -0.065 21.410 1.00 97.75 90 LEU A N 1
ATOM 670 C CA . LEU A 1 90 ? -3.764 0.374 22.585 1.00 97.75 90 LEU A CA 1
ATOM 671 C C . LEU A 1 90 ? -4.260 1.814 22.429 1.00 97.75 90 LEU A C 1
ATOM 673 O O . LEU A 1 90 ? -5.409 2.091 22.767 1.00 97.75 90 LEU A O 1
ATOM 677 N N . ALA A 1 91 ? -3.415 2.723 21.938 1.00 98.12 91 ALA A N 1
ATOM 678 C CA . ALA A 1 91 ? -3.800 4.114 21.719 1.00 98.12 91 ALA A CA 1
ATOM 679 C C . ALA A 1 91 ? -4.919 4.234 20.668 1.00 98.12 91 ALA A C 1
ATOM 681 O O . ALA A 1 91 ? -5.886 4.964 20.887 1.00 98.12 91 ALA A O 1
ATOM 682 N N . GLU A 1 92 ? -4.826 3.478 19.572 1.00 97.69 92 GLU A N 1
ATOM 683 C CA . GLU A 1 92 ? -5.854 3.431 18.524 1.00 97.69 92 GLU A CA 1
ATOM 684 C C . GLU A 1 92 ? -7.186 2.871 19.047 1.00 97.69 92 GLU A C 1
ATOM 686 O O . GLU A 1 92 ? -8.234 3.488 18.858 1.00 97.69 92 GLU A O 1
ATOM 691 N N . GLU A 1 93 ? -7.162 1.750 19.771 1.00 98.00 93 GLU A N 1
ATOM 692 C CA . GLU A 1 93 ? -8.371 1.136 20.340 1.00 98.00 93 GLU A CA 1
ATOM 693 C C . GLU A 1 93 ? -9.035 2.040 21.397 1.00 98.00 93 GLU A C 1
ATOM 695 O O . GLU A 1 93 ? -10.262 2.095 21.488 1.00 98.00 93 GLU A O 1
ATOM 700 N N . LEU A 1 94 ? -8.255 2.811 22.170 1.00 98.19 94 LEU A N 1
ATOM 701 C CA . LEU A 1 94 ? -8.801 3.827 23.079 1.00 98.19 94 LEU A CA 1
ATOM 702 C C . LEU A 1 94 ? -9.478 4.978 22.328 1.00 98.19 94 LEU A C 1
ATOM 704 O O . LEU A 1 94 ? -10.539 5.437 22.756 1.00 98.19 94 LEU A O 1
ATOM 708 N N . LEU A 1 95 ? -8.893 5.439 21.217 1.00 97.94 95 LEU A N 1
ATOM 709 C CA . LEU A 1 95 ? -9.499 6.474 20.379 1.00 97.94 95 LEU A CA 1
ATOM 710 C C . LEU A 1 95 ? -10.820 5.984 19.770 1.00 97.94 95 LEU A C 1
ATOM 712 O O . LEU A 1 95 ? -11.806 6.719 19.785 1.00 97.94 95 LEU A O 1
ATOM 716 N N . LEU A 1 96 ? -10.865 4.734 19.300 1.00 97.50 96 LEU A N 1
ATOM 717 C CA . LEU A 1 96 ? -12.083 4.112 18.776 1.00 97.50 96 LEU A CA 1
ATOM 718 C C . LEU A 1 96 ? -13.163 3.961 19.854 1.00 97.50 96 LEU A C 1
ATOM 720 O O . LEU A 1 96 ? -14.316 4.313 19.616 1.00 97.50 96 LEU A O 1
ATOM 724 N N . ALA A 1 97 ? -12.797 3.514 21.056 1.00 97.50 97 ALA A N 1
ATOM 725 C CA . ALA A 1 97 ? -13.736 3.420 22.172 1.00 97.50 97 ALA A CA 1
ATOM 726 C C . ALA A 1 97 ? -14.283 4.799 22.585 1.00 97.50 97 ALA A C 1
ATOM 728 O O . ALA A 1 97 ? -15.472 4.947 22.875 1.00 97.50 97 ALA A O 1
ATOM 729 N N . TRP A 1 98 ? -13.435 5.835 22.585 1.00 98.00 98 TRP A N 1
ATOM 730 C CA . TRP A 1 98 ? -13.878 7.213 22.797 1.00 98.00 98 TRP A CA 1
ATOM 731 C C . TRP A 1 98 ? -14.845 7.674 21.699 1.00 98.00 98 TRP A C 1
ATOM 733 O O . TRP A 1 98 ? -15.885 8.250 22.022 1.00 98.00 98 TRP A O 1
ATOM 743 N N . ALA A 1 99 ? -14.531 7.395 20.431 1.00 97.88 99 ALA A N 1
ATOM 744 C CA . ALA A 1 99 ? -15.353 7.753 19.280 1.00 97.88 99 ALA A CA 1
ATOM 745 C C . ALA A 1 99 ? -16.751 7.120 19.367 1.00 97.88 99 ALA A C 1
ATOM 747 O O . ALA A 1 99 ? -17.741 7.846 19.284 1.00 97.88 99 ALA A O 1
ATOM 748 N N . GLU A 1 100 ? -16.826 5.814 19.649 1.00 96.88 100 GLU A N 1
ATOM 749 C CA . GLU A 1 100 ? -18.078 5.066 19.843 1.00 96.88 100 GLU A CA 1
ATOM 750 C C . GLU A 1 100 ? -18.897 5.642 21.007 1.00 96.88 100 GLU A C 1
ATOM 752 O O . GLU A 1 100 ? -20.090 5.925 20.882 1.00 96.88 100 GLU A O 1
ATOM 757 N N . LYS A 1 101 ? -18.245 5.915 22.143 1.00 97.69 101 LYS A N 1
ATOM 758 C CA . LYS A 1 101 ? -18.897 6.524 23.310 1.00 97.69 101 LYS A CA 1
ATOM 759 C C . LYS A 1 101 ? -19.452 7.918 23.017 1.00 97.69 101 LYS A C 1
ATOM 761 O O . LYS A 1 101 ? -20.472 8.311 23.586 1.00 97.69 101 LYS A O 1
ATOM 766 N N . LYS A 1 102 ? -18.769 8.685 22.167 1.00 98.44 102 LYS A N 1
ATOM 767 C CA . LYS A 1 102 ? -19.191 10.019 21.721 1.00 98.44 102 LYS A CA 1
ATOM 768 C C . LYS A 1 102 ? -20.152 9.985 20.539 1.00 98.44 102 LYS A C 1
ATOM 770 O O . LYS A 1 102 ? -20.740 11.021 20.241 1.00 98.44 102 LYS A O 1
ATOM 775 N N . GLN A 1 103 ? -20.353 8.820 19.931 1.00 97.81 103 GLN A N 1
ATOM 776 C CA . GLN A 1 103 ? -21.189 8.616 18.755 1.00 97.81 103 GLN A CA 1
ATOM 777 C C . GLN A 1 103 ? -20.802 9.549 17.598 1.00 97.81 103 GLN A C 1
ATOM 779 O O . GLN A 1 103 ? -21.673 10.060 16.887 1.00 97.81 103 GLN A O 1
ATOM 784 N N . ILE A 1 104 ? -19.499 9.825 17.432 1.00 98.00 104 ILE A N 1
ATOM 785 C CA . ILE A 1 104 ? -19.025 10.741 16.379 1.00 98.00 104 ILE A CA 1
ATOM 786 C C . ILE A 1 104 ? -19.330 10.190 14.987 1.00 98.00 104 ILE A C 1
ATOM 788 O O . ILE A 1 104 ? -19.484 10.953 14.040 1.00 98.00 104 ILE A O 1
ATOM 792 N N . GLU A 1 105 ? -19.497 8.874 14.868 1.00 97.00 105 GLU A N 1
ATOM 793 C CA . GLU A 1 105 ? -19.909 8.219 13.640 1.00 97.00 105 GLU A CA 1
ATOM 794 C C . GLU A 1 105 ? -21.313 8.634 13.193 1.00 97.00 105 GLU A C 1
ATOM 796 O O . GLU A 1 105 ? -21.659 8.444 12.036 1.00 97.00 105 GLU A O 1
ATOM 801 N N . LYS A 1 106 ? -22.137 9.229 14.059 1.00 97.75 106 LYS A N 1
ATOM 802 C CA . LYS A 1 106 ? -23.455 9.755 13.668 1.00 97.75 106 LYS A CA 1
ATOM 803 C C . LYS A 1 106 ? -23.396 11.173 13.106 1.00 97.75 106 LYS A C 1
ATOM 805 O O . LYS A 1 106 ? -24.414 11.664 12.622 1.00 97.75 106 LYS A O 1
ATOM 810 N N . LEU A 1 107 ? -22.243 11.839 13.188 1.00 98.38 107 LEU A N 1
ATOM 811 C CA . LEU A 1 107 ? -22.061 13.178 12.641 1.00 98.38 107 LEU A CA 1
ATOM 812 C C . LEU A 1 107 ? -22.075 13.119 11.110 1.00 98.38 107 LEU A C 1
ATOM 814 O O . LEU A 1 107 ? -21.444 12.255 10.501 1.00 98.38 107 LEU A O 1
ATOM 818 N N . GLU A 1 108 ? -22.776 14.065 10.487 1.00 98.44 108 GLU A N 1
ATOM 819 C CA . GLU A 1 108 ? -22.892 14.141 9.026 1.00 98.44 108 GLU A CA 1
ATOM 820 C C . GLU A 1 108 ? -21.522 14.309 8.353 1.00 98.44 108 GLU A C 1
ATOM 822 O O . GLU A 1 108 ? -21.226 13.632 7.368 1.00 98.44 108 GLU A O 1
ATOM 827 N N . GLU A 1 109 ? -20.661 15.157 8.921 1.00 97.56 109 GLU A N 1
ATOM 828 C CA . GLU A 1 109 ? -19.300 15.391 8.432 1.00 97.56 109 GLU A CA 1
ATOM 829 C C . GLU A 1 109 ? -18.447 14.116 8.479 1.00 97.56 109 GLU A C 1
ATOM 831 O O . GLU A 1 109 ? -17.854 13.741 7.467 1.00 97.56 109 GLU A O 1
ATOM 836 N N . TYR A 1 110 ? -18.491 13.376 9.594 1.00 98.06 110 TYR A N 1
ATOM 837 C CA . TYR A 1 110 ? -17.812 12.085 9.715 1.00 98.06 110 TYR A CA 1
ATOM 838 C C . TYR A 1 110 ? -18.295 11.100 8.646 1.00 98.06 110 TYR A C 1
ATOM 840 O O . TYR A 1 110 ? -17.487 10.483 7.958 1.00 98.06 110 TYR A O 1
ATOM 848 N N . GLN A 1 111 ? -19.613 10.952 8.474 1.00 98.19 111 GLN A N 1
ATOM 849 C CA . GLN A 1 111 ? -20.174 10.034 7.479 1.00 98.19 111 GLN A CA 1
ATOM 850 C C . GLN A 1 111 ? -19.787 10.426 6.052 1.00 98.19 111 GLN A C 1
ATOM 852 O O . GLN A 1 111 ? -19.485 9.558 5.230 1.00 98.19 111 GLN A O 1
ATOM 857 N N . LYS A 1 112 ? -19.759 11.724 5.743 1.00 97.81 112 LYS A N 1
ATOM 858 C CA . LYS A 1 112 ? -19.304 12.226 4.446 1.00 97.81 112 LYS A CA 1
ATOM 859 C C . LYS A 1 112 ? -17.849 11.833 4.184 1.00 97.81 112 LYS A C 1
ATOM 861 O O . LYS A 1 112 ? -17.575 11.223 3.150 1.00 97.81 112 LYS A O 1
ATOM 866 N N . GLU A 1 113 ? -16.940 12.131 5.107 1.00 97.50 113 GLU A N 1
ATOM 867 C CA . GLU A 1 113 ? -15.517 11.801 4.959 1.00 97.50 113 GLU A CA 1
ATOM 868 C C . GLU A 1 113 ? -15.272 10.290 4.932 1.00 97.50 113 GLU A C 1
ATOM 870 O O . GLU A 1 113 ? -14.511 9.790 4.102 1.00 97.50 113 GLU A O 1
ATOM 875 N N . TYR A 1 114 ? -15.955 9.534 5.792 1.00 97.25 114 TYR A N 1
ATOM 876 C CA . TYR A 1 114 ? -15.874 8.077 5.833 1.00 97.25 114 TYR A CA 1
ATOM 877 C C . TYR A 1 114 ? -16.260 7.457 4.486 1.00 97.25 114 TYR A C 1
ATOM 879 O O . TYR A 1 114 ? -15.511 6.653 3.928 1.00 97.25 114 TYR A O 1
ATOM 887 N N . ASN A 1 115 ? -17.386 7.884 3.907 1.00 97.25 115 ASN A N 1
ATOM 888 C CA . ASN A 1 115 ? -17.848 7.379 2.615 1.00 97.25 115 ASN A CA 1
ATOM 889 C C . ASN A 1 115 ? -16.917 7.781 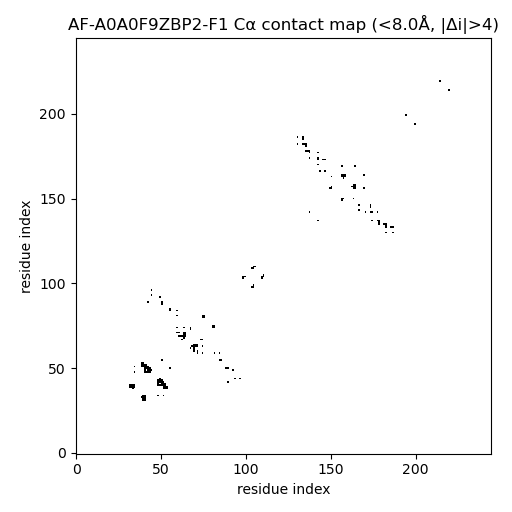1.460 1.00 97.25 115 ASN A C 1
ATOM 891 O O . ASN A 1 115 ? -16.670 6.975 0.560 1.00 97.25 115 ASN A O 1
ATOM 895 N N . GLN A 1 116 ? -16.349 8.990 1.493 1.00 96.00 116 GLN A N 1
ATOM 896 C CA . GLN A 1 116 ? -15.342 9.417 0.515 1.00 96.00 116 GLN A CA 1
ATOM 897 C C . GLN A 1 116 ? -14.080 8.544 0.580 1.00 96.00 116 GLN A C 1
ATOM 899 O O . GLN A 1 116 ? -13.589 8.082 -0.455 1.00 96.00 116 GLN A O 1
ATOM 904 N N . ASN A 1 117 ? -13.593 8.259 1.790 1.00 96.06 117 ASN A N 1
ATOM 905 C CA . ASN A 1 117 ? -12.439 7.390 2.010 1.00 96.06 117 ASN A CA 1
ATOM 906 C C . ASN A 1 117 ? -12.720 5.935 1.605 1.00 96.06 117 ASN A C 1
ATOM 908 O O . ASN A 1 117 ? -11.872 5.301 0.971 1.00 96.06 117 ASN A O 1
ATOM 912 N N . LEU A 1 118 ? -13.916 5.408 1.892 1.00 96.31 118 LEU A N 1
ATOM 913 C CA . LEU A 1 118 ? -14.324 4.074 1.443 1.00 96.31 118 LEU A CA 1
ATOM 914 C C . LEU A 1 118 ? -14.357 3.960 -0.082 1.00 96.31 118 LEU A C 1
ATOM 916 O O . LEU A 1 118 ? -13.860 2.978 -0.633 1.00 96.31 118 LEU A O 1
ATOM 920 N N . GLU A 1 119 ? -14.898 4.957 -0.782 1.00 96.31 119 GLU A N 1
ATOM 921 C CA . GLU A 1 119 ? -14.909 4.965 -2.246 1.00 96.31 119 GLU A CA 1
ATOM 922 C C . GLU A 1 119 ? -13.490 5.037 -2.829 1.00 96.31 119 GLU A C 1
ATOM 924 O O . GLU A 1 119 ? -13.184 4.353 -3.813 1.00 96.31 119 GLU A O 1
ATOM 929 N N . PHE A 1 120 ? -12.583 5.794 -2.203 1.00 96.62 120 PHE A N 1
ATOM 930 C CA . PHE A 1 120 ? -11.170 5.782 -2.579 1.00 96.62 120 PHE A CA 1
ATOM 931 C C . PHE A 1 120 ? -10.533 4.398 -2.374 1.00 96.62 120 PHE A C 1
ATOM 933 O O . PHE A 1 120 ? -9.909 3.870 -3.301 1.00 96.62 120 PHE A O 1
ATOM 940 N N . LEU A 1 121 ? -10.729 3.779 -1.204 1.00 96.00 121 LEU A N 1
ATOM 941 C CA . LEU A 1 121 ? -10.191 2.455 -0.884 1.00 96.00 121 LEU A CA 1
ATOM 942 C C . LEU A 1 121 ? -10.722 1.385 -1.845 1.00 96.00 121 LEU A C 1
ATOM 944 O O . LEU A 1 121 ? -9.948 0.590 -2.379 1.00 96.00 121 LEU A O 1
ATOM 948 N N . LYS A 1 122 ? -12.025 1.404 -2.133 1.00 97.50 122 LYS A N 1
ATOM 949 C CA . LYS A 1 122 ? -12.673 0.516 -3.104 1.00 97.50 122 LYS A CA 1
ATOM 950 C C . LYS A 1 122 ? -12.034 0.635 -4.486 1.00 97.50 122 LYS A C 1
ATOM 952 O O . LYS A 1 122 ? -11.664 -0.380 -5.075 1.00 97.50 122 LYS A O 1
ATOM 957 N N . LYS A 1 123 ? -11.832 1.859 -4.989 1.00 96.06 123 LYS A N 1
ATOM 958 C CA . LYS A 1 123 ? -11.156 2.105 -6.277 1.00 96.06 123 LYS A CA 1
ATOM 959 C C . LYS A 1 123 ? -9.697 1.646 -6.254 1.00 96.06 123 LYS A C 1
ATOM 961 O O . LYS A 1 123 ? -9.223 1.065 -7.229 1.00 96.06 123 LYS A O 1
ATOM 966 N N . ALA A 1 124 ? -8.978 1.878 -5.156 1.00 95.00 124 ALA A N 1
ATOM 967 C CA . ALA A 1 124 ? -7.595 1.436 -5.000 1.00 95.00 124 ALA A CA 1
ATOM 968 C C . ALA A 1 124 ? -7.473 -0.095 -5.020 1.00 95.00 124 ALA A C 1
ATOM 970 O O . ALA A 1 124 ? -6.625 -0.629 -5.736 1.00 95.00 124 ALA A O 1
ATOM 971 N N . LEU A 1 125 ? -8.351 -0.801 -4.303 1.00 95.88 125 LEU A N 1
ATOM 972 C CA . LEU A 1 125 ? -8.406 -2.261 -4.307 1.00 95.88 125 LEU A CA 1
ATOM 973 C C . LEU A 1 125 ? -8.790 -2.804 -5.686 1.00 95.88 125 LEU A C 1
ATOM 975 O O . LEU A 1 125 ? -8.100 -3.688 -6.186 1.00 95.88 125 LEU A O 1
ATOM 979 N N . ALA A 1 126 ? -9.811 -2.239 -6.337 1.00 95.94 126 ALA A N 1
ATOM 980 C CA . ALA A 1 126 ? -10.195 -2.633 -7.692 1.00 95.94 126 ALA A CA 1
ATOM 981 C C . ALA A 1 126 ? -9.014 -2.513 -8.668 1.00 95.94 126 ALA A C 1
ATOM 983 O O . ALA A 1 126 ? -8.701 -3.476 -9.360 1.00 95.94 126 ALA A O 1
ATOM 984 N N . ARG A 1 127 ? -8.282 -1.387 -8.654 1.00 93.31 127 ARG A N 1
ATOM 985 C CA . ARG A 1 127 ? -7.057 -1.218 -9.458 1.00 93.31 127 ARG A CA 1
ATOM 986 C C . ARG A 1 127 ? -5.983 -2.246 -9.115 1.00 93.31 127 ARG A C 1
ATOM 988 O O . ARG A 1 127 ? -5.381 -2.809 -10.023 1.00 93.31 127 ARG A O 1
ATOM 995 N N . LYS A 1 128 ? -5.738 -2.496 -7.823 1.00 93.38 128 LYS A N 1
ATOM 996 C CA . LYS A 1 128 ? -4.733 -3.469 -7.366 1.00 93.38 128 LYS A CA 1
ATOM 997 C C . LYS A 1 128 ? -5.022 -4.863 -7.913 1.00 93.38 128 LYS A C 1
ATOM 999 O O . LYS A 1 128 ? -4.101 -5.518 -8.382 1.00 93.38 128 LYS A O 1
ATOM 1004 N N . TYR A 1 129 ? -6.269 -5.320 -7.827 1.00 94.12 129 TYR A N 1
ATOM 1005 C CA . TYR A 1 129 ? -6.643 -6.649 -8.310 1.00 94.12 129 TYR A CA 1
ATOM 1006 C C . TYR A 1 129 ? -6.717 -6.707 -9.833 1.00 94.12 129 TYR A C 1
ATOM 1008 O O . TYR A 1 129 ? -6.178 -7.639 -10.408 1.00 94.12 129 TYR A O 1
ATOM 1016 N N . PHE A 1 130 ? -7.235 -5.667 -10.485 1.00 93.88 130 PHE A N 1
ATOM 1017 C CA . PHE A 1 130 ? -7.210 -5.561 -11.942 1.00 93.88 130 PHE A CA 1
ATOM 1018 C C . PHE A 1 130 ? -5.783 -5.646 -12.510 1.00 93.88 130 PHE A C 1
ATOM 1020 O O . PHE A 1 130 ? -5.533 -6.344 -13.485 1.00 93.88 130 PHE A O 1
ATOM 1027 N N . ALA A 1 131 ? -4.815 -4.978 -11.875 1.00 90.00 131 ALA A N 1
ATOM 1028 C CA . ALA A 1 131 ? -3.419 -5.011 -12.302 1.00 90.00 131 ALA A CA 1
ATOM 1029 C C . ALA A 1 131 ? -2.745 -6.383 -12.117 1.00 90.00 131 ALA A C 1
ATOM 1031 O O . ALA A 1 131 ? -1.756 -6.654 -12.796 1.00 90.00 131 ALA A O 1
ATOM 1032 N N . LYS A 1 132 ? -3.248 -7.249 -11.221 1.00 91.38 132 LYS A N 1
ATOM 1033 C CA . LYS A 1 132 ? -2.725 -8.619 -11.061 1.00 91.38 132 LYS A CA 1
ATOM 1034 C C . LYS A 1 132 ? -3.029 -9.494 -12.273 1.00 91.38 132 LYS A C 1
ATOM 1036 O O . LYS A 1 132 ? -2.229 -10.369 -12.583 1.00 91.38 132 LYS A O 1
ATOM 1041 N N . ASP A 1 133 ? -4.131 -9.220 -12.961 1.00 91.12 133 ASP A N 1
ATOM 1042 C CA . ASP A 1 133 ? -4.538 -9.961 -14.155 1.00 91.12 133 ASP A CA 1
ATOM 1043 C C . ASP A 1 133 ? -3.757 -9.515 -15.407 1.00 91.12 133 ASP A C 1
ATOM 1045 O O . ASP A 1 133 ? -3.811 -10.163 -16.452 1.00 91.12 133 ASP A O 1
ATOM 1049 N N . LEU A 1 134 ? -2.985 -8.424 -15.310 1.00 93.06 134 LEU A N 1
ATOM 1050 C CA . LEU A 1 134 ? -2.104 -7.935 -16.37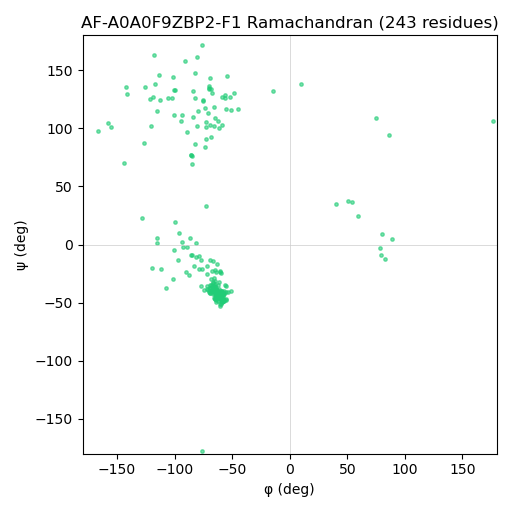1 1.00 93.06 134 LEU A CA 1
ATOM 1051 C C . LEU A 1 134 ? -0.740 -8.632 -16.296 1.00 93.06 134 LEU A C 1
ATOM 1053 O O . LEU A 1 134 ? 0.255 -8.068 -15.824 1.00 93.06 134 LEU A O 1
ATOM 1057 N N . VAL A 1 135 ? -0.697 -9.877 -16.762 1.00 92.00 135 VAL A N 1
ATOM 1058 C CA . VAL A 1 135 ? 0.550 -10.636 -16.909 1.00 92.00 135 VAL A CA 1
ATOM 1059 C C . VAL A 1 135 ? 1.228 -10.247 -18.223 1.00 92.00 135 VAL A C 1
ATOM 1061 O O . VAL A 1 135 ? 0.613 -10.301 -19.285 1.00 92.00 135 VAL A O 1
ATOM 1064 N N . VAL A 1 136 ? 2.499 -9.847 -18.146 1.00 94.19 136 VAL A N 1
ATOM 1065 C CA . VAL A 1 136 ? 3.333 -9.523 -19.311 1.00 94.19 136 VAL A CA 1
ATOM 1066 C C . VAL A 1 136 ? 4.613 -10.340 -19.255 1.00 94.19 136 VAL A C 1
ATOM 1068 O O . VAL A 1 136 ? 5.248 -10.432 -18.206 1.00 94.19 136 VAL A O 1
ATOM 1071 N N . GLU A 1 137 ? 4.998 -10.908 -20.389 1.00 95.12 137 GLU A N 1
ATOM 1072 C CA . GLU A 1 137 ? 6.286 -11.575 -20.556 1.00 95.12 137 GLU A CA 1
ATOM 1073 C C . GLU A 1 137 ? 7.255 -10.619 -21.259 1.00 95.12 137 GLU A C 1
ATOM 1075 O O . GLU A 1 137 ? 6.891 -9.961 -22.244 1.00 95.12 137 GLU A O 1
ATOM 1080 N N . ILE A 1 138 ? 8.475 -10.507 -20.727 1.00 97.19 138 ILE A N 1
ATOM 1081 C CA . ILE A 1 138 ? 9.566 -9.727 -21.319 1.00 97.19 138 ILE A CA 1
ATOM 1082 C C . ILE A 1 138 ? 10.656 -10.686 -21.767 1.00 97.19 138 ILE A C 1
ATOM 1084 O O . ILE A 1 138 ? 11.171 -11.464 -20.963 1.00 97.19 138 ILE A O 1
ATOM 1088 N N . THR A 1 139 ? 11.000 -10.598 -23.045 1.00 97.88 139 THR A N 1
ATOM 1089 C CA . THR A 1 139 ? 12.053 -11.403 -23.667 1.00 97.88 139 THR A CA 1
ATOM 1090 C C . THR A 1 139 ? 13.409 -10.696 -23.603 1.00 97.88 139 THR A C 1
ATOM 1092 O O . THR A 1 139 ? 13.485 -9.471 -23.462 1.00 97.88 139 THR A O 1
ATOM 1095 N N . ASP A 1 140 ? 14.497 -11.459 -23.711 1.00 97.56 140 ASP A N 1
ATOM 1096 C CA . ASP A 1 140 ? 15.855 -10.902 -23.712 1.00 97.56 140 ASP A CA 1
ATOM 1097 C C . ASP A 1 140 ? 16.111 -10.043 -24.960 1.00 97.56 140 ASP A C 1
ATOM 1099 O O . ASP A 1 140 ? 16.792 -9.020 -24.881 1.00 97.56 140 ASP A O 1
ATOM 1103 N N . GLU A 1 141 ? 15.497 -10.396 -26.090 1.00 98.19 141 GLU A N 1
ATOM 1104 C CA . GLU A 1 141 ? 15.544 -9.638 -27.338 1.00 98.19 141 GLU A CA 1
ATOM 1105 C C . GLU A 1 141 ? 14.921 -8.244 -27.183 1.00 98.19 141 GLU A C 1
ATOM 1107 O O . GLU A 1 141 ? 15.455 -7.258 -27.694 1.00 98.19 141 GLU A O 1
ATOM 1112 N N . GLU A 1 142 ? 13.812 -8.134 -26.448 1.00 97.94 142 GLU A N 1
ATOM 1113 C CA . GLU A 1 142 ? 13.169 -6.847 -26.163 1.00 97.94 142 GLU A CA 1
ATOM 1114 C C . GLU A 1 142 ? 14.026 -5.968 -25.253 1.00 97.94 142 GLU A C 1
ATOM 1116 O O . GLU A 1 142 ? 14.115 -4.759 -25.473 1.00 97.94 142 GLU A O 1
ATOM 1121 N N . ILE A 1 143 ? 14.691 -6.569 -24.264 1.00 98.00 143 ILE A N 1
ATOM 1122 C CA . ILE A 1 143 ? 15.614 -5.854 -23.378 1.00 98.00 143 ILE A CA 1
ATOM 1123 C C . ILE A 1 143 ? 16.823 -5.343 -24.169 1.00 98.00 143 ILE A C 1
ATOM 1125 O O . ILE A 1 143 ? 17.189 -4.173 -24.039 1.00 98.00 143 ILE A O 1
ATOM 1129 N N . GLN A 1 144 ? 17.409 -6.189 -25.022 1.00 97.81 144 GLN A N 1
ATOM 1130 C CA . GLN A 1 144 ? 18.515 -5.808 -25.900 1.00 97.81 144 GLN A CA 1
ATOM 1131 C C . GLN A 1 144 ? 18.109 -4.655 -26.825 1.00 97.81 144 GLN A C 1
ATOM 1133 O O . GLN A 1 144 ? 18.818 -3.653 -26.914 1.00 97.81 144 GLN A O 1
ATOM 1138 N N . LYS A 1 145 ? 16.936 -4.758 -27.458 1.00 97.81 145 LYS A N 1
ATOM 1139 C CA . LYS A 1 145 ? 16.404 -3.708 -28.329 1.00 97.81 145 LYS A CA 1
ATOM 1140 C C . LYS A 1 145 ? 16.233 -2.384 -27.582 1.00 97.81 145 LYS A C 1
ATOM 1142 O O . LYS A 1 145 ? 16.695 -1.356 -28.071 1.00 97.81 145 LYS A O 1
ATOM 1147 N N . LEU A 1 146 ? 15.624 -2.402 -26.392 1.00 96.50 146 LEU A N 1
ATOM 1148 C CA . LEU A 1 146 ? 15.443 -1.185 -25.600 1.00 96.50 146 LEU A CA 1
ATOM 1149 C C . LEU A 1 146 ? 16.789 -0.565 -25.198 1.00 96.50 146 LEU A C 1
ATOM 1151 O O . LEU A 1 146 ? 16.941 0.655 -25.256 1.00 96.50 146 LEU A O 1
ATOM 1155 N N . TYR A 1 147 ? 17.773 -1.384 -24.814 1.00 97.25 147 TYR A N 1
ATOM 1156 C CA . TYR A 1 147 ? 19.121 -0.904 -24.509 1.00 97.25 147 TYR A CA 1
ATOM 1157 C C . TYR A 1 147 ? 19.753 -0.209 -25.718 1.00 97.25 147 TYR A C 1
ATOM 1159 O O . TYR A 1 147 ? 20.278 0.896 -25.590 1.00 97.25 147 TYR A O 1
ATOM 1167 N N . ASP A 1 148 ? 19.664 -0.813 -26.904 1.00 96.62 148 ASP A N 1
ATOM 1168 C CA . ASP A 1 148 ? 20.233 -0.248 -28.127 1.00 96.62 148 ASP A CA 1
ATOM 1169 C C . ASP A 1 148 ? 19.561 1.058 -28.564 1.00 96.62 148 ASP A C 1
ATOM 1171 O O . ASP A 1 148 ? 20.249 1.965 -29.041 1.00 96.62 148 ASP A O 1
ATOM 1175 N N . GLU A 1 149 ? 18.248 1.180 -28.358 1.00 95.75 149 GLU A N 1
ATOM 1176 C CA . GLU A 1 149 ? 17.480 2.402 -28.613 1.00 95.75 149 GLU A CA 1
ATOM 1177 C C . GLU A 1 149 ? 17.812 3.510 -27.602 1.00 95.75 149 GLU A C 1
ATOM 1179 O O . GLU A 1 149 ? 17.954 4.676 -27.977 1.00 95.75 149 GLU A O 1
ATOM 1184 N N . GLN A 1 150 ? 17.971 3.164 -26.319 1.00 94.50 150 GLN A N 1
ATOM 1185 C CA . GLN A 1 150 ? 18.151 4.155 -25.258 1.00 94.50 150 GLN A CA 1
ATOM 1186 C C . GLN A 1 150 ? 19.600 4.537 -24.977 1.00 94.50 150 GLN A C 1
ATOM 1188 O O . GLN A 1 150 ? 19.822 5.641 -24.473 1.00 94.50 150 GLN A O 1
ATOM 1193 N N . LYS A 1 151 ? 20.588 3.689 -25.298 1.00 91.56 151 LYS A N 1
ATOM 1194 C CA . LYS A 1 151 ? 21.994 3.917 -24.917 1.00 91.56 151 LYS A CA 1
ATOM 1195 C C . LYS A 1 151 ? 22.482 5.309 -25.305 1.00 91.56 151 LYS A C 1
ATOM 1197 O O . LYS A 1 151 ? 23.112 5.975 -24.499 1.00 91.56 151 LYS A O 1
ATOM 1202 N N . ASN A 1 152 ? 22.108 5.810 -26.481 1.00 89.38 152 ASN A N 1
ATOM 1203 C CA . ASN A 1 152 ? 22.588 7.102 -26.978 1.00 89.38 152 ASN A CA 1
ATOM 1204 C C . ASN A 1 152 ? 21.812 8.319 -26.452 1.00 89.38 152 ASN A C 1
ATOM 1206 O O . ASN A 1 152 ? 22.327 9.434 -26.524 1.00 89.38 152 ASN A O 1
ATOM 1210 N N . VAL A 1 153 ? 20.597 8.123 -25.937 1.00 91.06 153 VAL A N 1
ATOM 1211 C CA . VAL A 1 153 ? 19.681 9.215 -25.560 1.00 91.06 153 VAL A CA 1
ATOM 1212 C C . VAL A 1 153 ? 19.450 9.319 -24.057 1.00 91.06 153 VAL A C 1
ATOM 1214 O O . VAL A 1 153 ? 19.073 10.384 -23.583 1.00 91.06 153 VAL A O 1
ATOM 1217 N N . SER A 1 154 ? 19.692 8.246 -23.300 1.00 90.56 154 SER A N 1
ATOM 1218 C CA . SER A 1 154 ? 19.445 8.190 -21.861 1.00 90.56 154 SER A CA 1
ATOM 1219 C C . SER A 1 154 ? 20.740 8.394 -21.068 1.00 90.56 154 SER A C 1
ATOM 1221 O O . SER A 1 154 ? 21.598 7.507 -21.055 1.00 90.56 154 SER A O 1
ATOM 1223 N N . PRO A 1 155 ? 20.898 9.520 -20.344 1.00 91.12 155 PRO A N 1
ATOM 1224 C CA . PRO A 1 155 ? 22.023 9.712 -19.428 1.00 91.12 155 PRO A CA 1
ATOM 1225 C C . PRO A 1 155 ? 22.080 8.655 -18.320 1.00 91.12 155 PRO A C 1
ATOM 1227 O O . PRO A 1 155 ? 23.155 8.381 -17.805 1.00 91.12 155 PRO A O 1
ATOM 1230 N N . ALA A 1 156 ? 20.944 8.033 -17.982 1.00 91.12 156 ALA A N 1
ATOM 1231 C CA . ALA A 1 156 ? 20.863 6.992 -16.958 1.00 91.12 156 ALA A CA 1
ATOM 1232 C C . ALA A 1 156 ? 21.603 5.695 -17.339 1.00 91.12 156 ALA A C 1
ATOM 1234 O O . ALA A 1 156 ? 21.844 4.859 -16.476 1.00 91.12 156 ALA A O 1
ATOM 1235 N N . LEU A 1 157 ? 21.968 5.525 -18.616 1.00 93.38 157 LEU A N 1
ATOM 1236 C CA . LEU A 1 157 ? 22.758 4.391 -19.104 1.00 93.38 157 LEU A CA 1
ATOM 1237 C C . LEU A 1 157 ? 24.256 4.705 -19.195 1.00 93.38 157 LEU A C 1
ATOM 1239 O O . LEU A 1 157 ? 25.007 3.924 -19.779 1.00 93.38 157 LEU A O 1
ATOM 1243 N N . LYS A 1 158 ? 24.696 5.842 -18.649 1.00 94.94 158 LYS A N 1
ATOM 1244 C CA . LYS A 1 158 ? 26.103 6.235 -18.591 1.00 94.94 158 LYS A CA 1
ATOM 1245 C C . LYS A 1 158 ? 26.602 6.258 -17.151 1.00 94.94 158 LYS A C 1
ATOM 1247 O O . LYS A 1 158 ? 25.863 6.602 -16.232 1.00 94.94 158 LYS A O 1
ATOM 1252 N N . ASP A 1 159 ? 27.867 5.908 -16.966 1.00 92.94 159 ASP A N 1
ATOM 1253 C CA . ASP A 1 159 ? 28.573 6.102 -15.707 1.00 92.94 159 ASP A CA 1
ATOM 1254 C C . ASP A 1 159 ? 28.970 7.578 -15.499 1.00 92.94 159 ASP A C 1
ATOM 1256 O O . ASP A 1 159 ? 28.669 8.465 -16.305 1.00 92.94 159 ASP A O 1
ATOM 1260 N N . LYS A 1 160 ? 29.667 7.849 -14.391 1.00 93.56 160 LYS A N 1
ATOM 1261 C CA . LYS A 1 160 ? 30.133 9.197 -14.030 1.00 93.56 160 LYS A CA 1
ATOM 1262 C C . LYS A 1 160 ? 31.158 9.769 -15.016 1.00 93.56 160 LYS A C 1
ATOM 1264 O O . LYS A 1 160 ? 31.294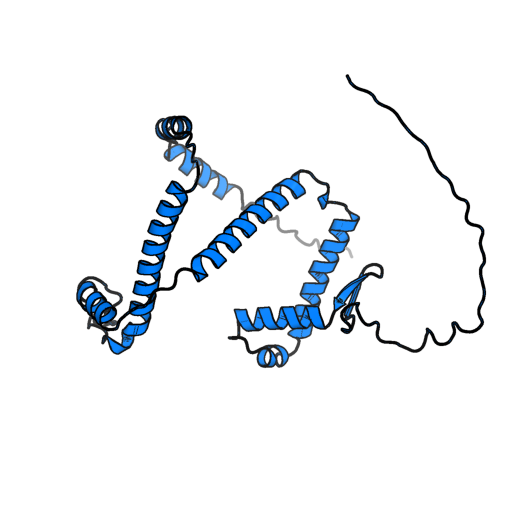 10.987 -15.087 1.00 93.56 160 LYS A O 1
ATOM 1269 N N . ASP A 1 161 ? 31.831 8.911 -15.777 1.00 94.69 161 ASP A N 1
ATOM 1270 C CA . ASP A 1 161 ? 32.824 9.280 -16.787 1.00 94.69 161 ASP A CA 1
ATOM 1271 C C . ASP A 1 161 ? 32.195 9.404 -18.190 1.00 94.69 161 ASP A C 1
ATOM 1273 O O . ASP A 1 161 ? 32.886 9.674 -19.174 1.00 94.69 161 ASP A O 1
ATOM 1277 N N . GLY A 1 162 ? 30.876 9.208 -18.302 1.00 91.75 162 GLY A N 1
ATOM 1278 C CA . GLY A 1 162 ? 30.129 9.285 -19.552 1.00 91.75 162 GLY A CA 1
ATOM 1279 C C . GLY A 1 162 ? 30.223 8.034 -20.430 1.00 91.75 162 GLY A C 1
ATOM 1280 O O . GLY A 1 162 ? 29.754 8.074 -21.572 1.00 91.75 162 GLY A O 1
ATOM 1281 N N . LYS A 1 163 ? 30.798 6.932 -19.932 1.00 94.00 163 LYS A N 1
ATOM 1282 C CA . LYS A 1 163 ? 30.850 5.645 -20.642 1.00 94.00 163 LYS A CA 1
ATOM 1283 C C . LYS A 1 163 ? 29.549 4.883 -20.448 1.00 94.00 163 LYS A C 1
ATOM 1285 O O . LYS A 1 163 ? 28.917 4.980 -19.403 1.00 94.00 163 LYS A O 1
ATOM 1290 N N . PHE A 1 164 ? 29.149 4.105 -21.448 1.00 95.56 164 PHE A N 1
ATOM 1291 C CA . PHE A 1 164 ? 27.927 3.308 -21.357 1.00 95.56 164 PHE A CA 1
ATOM 1292 C C . PHE A 1 164 ? 28.080 2.154 -20.365 1.00 95.56 164 PHE A C 1
ATOM 1294 O O . PHE A 1 164 ? 29.062 1.412 -20.418 1.00 95.56 164 PHE A O 1
ATOM 1301 N N . LEU A 1 165 ? 27.078 1.986 -19.505 1.00 95.69 165 LEU A N 1
ATOM 1302 C CA . LEU A 1 165 ? 26.967 0.841 -18.610 1.00 95.69 165 LEU A CA 1
ATOM 1303 C C . LEU A 1 165 ? 26.697 -0.430 -19.432 1.00 95.69 165 LEU A C 1
ATOM 1305 O O . LEU A 1 165 ? 25.826 -0.389 -20.306 1.00 95.69 165 LEU A O 1
ATOM 1309 N N . PRO A 1 166 ? 27.396 -1.551 -19.185 1.00 96.56 166 PRO A N 1
ATOM 1310 C CA . PRO A 1 166 ? 27.113 -2.833 -19.826 1.00 96.56 166 PRO A CA 1
ATOM 1311 C C . PRO A 1 166 ? 25.655 -3.267 -19.653 1.00 96.56 166 PRO A C 1
ATOM 1313 O O . PRO A 1 166 ? 25.070 -3.072 -18.590 1.00 96.56 166 PRO A O 1
ATOM 1316 N N . LEU A 1 167 ? 25.079 -3.932 -20.663 1.00 96.12 167 LEU A N 1
ATOM 1317 C CA . LEU A 1 167 ? 23.695 -4.419 -20.592 1.00 96.12 167 LEU A CA 1
ATOM 1318 C C . LEU A 1 167 ? 23.442 -5.291 -19.356 1.00 96.12 167 LEU A C 1
ATOM 1320 O O . LEU A 1 167 ? 22.402 -5.154 -18.722 1.00 96.12 167 LEU A O 1
ATOM 1324 N N . ALA A 1 168 ? 24.390 -6.159 -18.997 1.00 97.25 168 ALA A N 1
ATOM 1325 C CA . ALA A 1 168 ? 24.275 -7.024 -17.825 1.00 97.25 168 ALA A CA 1
ATOM 1326 C C . ALA A 1 168 ? 24.005 -6.237 -16.529 1.00 97.25 168 ALA A C 1
ATOM 1328 O O . ALA A 1 168 ? 23.205 -6.685 -15.712 1.00 97.25 168 ALA A O 1
ATOM 1329 N N . ASP A 1 169 ? 24.589 -5.044 -16.390 1.00 96.25 169 ASP A N 1
ATOM 1330 C CA . ASP A 1 169 ? 24.486 -4.218 -15.182 1.00 96.25 169 ASP A CA 1
ATOM 1331 C C . ASP A 1 169 ? 23.154 -3.456 -15.102 1.00 96.25 169 ASP A C 1
ATOM 1333 O O . ASP A 1 169 ? 22.724 -3.053 -14.023 1.00 96.25 169 ASP A O 1
ATOM 1337 N N . VAL A 1 170 ? 22.480 -3.262 -16.240 1.00 96.50 170 VAL A N 1
ATOM 1338 C CA . VAL A 1 170 ? 21.214 -2.512 -16.340 1.00 96.50 170 VAL A CA 1
ATOM 1339 C C . VAL A 1 170 ? 20.022 -3.379 -16.763 1.00 96.50 170 VAL A C 1
ATOM 1341 O O . VAL A 1 170 ? 18.909 -2.866 -16.888 1.00 96.50 170 VAL A O 1
ATOM 1344 N N . LYS A 1 171 ? 20.223 -4.688 -16.972 1.00 96.44 171 LYS A N 1
ATOM 1345 C CA . LYS A 1 171 ? 19.217 -5.616 -17.516 1.00 96.44 171 LYS A CA 1
ATOM 1346 C C . LYS A 1 171 ? 17.924 -5.608 -16.700 1.00 96.44 171 LYS A C 1
ATOM 1348 O O . LYS A 1 171 ? 16.847 -5.477 -17.276 1.00 96.44 171 LYS A O 1
ATOM 1353 N N . ASP A 1 172 ? 18.025 -5.688 -15.374 1.00 96.31 172 ASP A N 1
ATOM 1354 C CA . ASP A 1 172 ? 16.859 -5.723 -14.482 1.00 96.31 172 ASP A CA 1
ATOM 1355 C C . ASP A 1 172 ? 16.078 -4.406 -14.488 1.00 96.31 172 ASP A C 1
ATOM 1357 O O . ASP A 1 172 ? 14.847 -4.412 -14.511 1.00 96.31 172 ASP A O 1
ATOM 1361 N N . LEU A 1 173 ? 16.780 -3.270 -14.537 1.00 94.31 173 LEU A N 1
ATOM 1362 C CA . LEU A 1 173 ? 16.152 -1.953 -14.636 1.00 94.31 173 LEU A CA 1
ATOM 1363 C C . LEU A 1 173 ? 15.378 -1.809 -15.954 1.00 94.31 173 LEU A C 1
ATOM 1365 O O . LEU A 1 173 ? 14.231 -1.358 -15.966 1.00 94.31 173 LEU A O 1
ATOM 1369 N N . LEU A 1 174 ? 15.989 -2.223 -17.068 1.00 96.25 174 LEU A N 1
ATOM 1370 C CA . LEU A 1 174 ? 15.342 -2.201 -18.380 1.00 96.25 174 LEU A CA 1
ATOM 1371 C C . LEU A 1 174 ? 14.155 -3.158 -18.444 1.00 96.25 174 LEU A C 1
ATOM 1373 O O . LEU A 1 174 ? 13.108 -2.788 -18.974 1.00 96.25 174 LEU A O 1
ATOM 1377 N N . LYS A 1 175 ? 14.279 -4.349 -17.850 1.00 97.25 175 LYS A N 1
ATOM 1378 C CA . LYS A 1 175 ? 13.176 -5.302 -17.728 1.00 97.25 175 LYS A CA 1
ATOM 1379 C C . LYS A 1 175 ? 12.001 -4.694 -16.961 1.00 97.25 175 LYS A C 1
ATOM 1381 O O . LYS A 1 175 ? 10.890 -4.709 -17.476 1.00 97.25 175 LYS A O 1
ATOM 1386 N N . GLN A 1 176 ? 12.232 -4.095 -15.790 1.00 95.12 176 GLN A N 1
ATOM 1387 C CA . GLN A 1 176 ? 11.177 -3.427 -15.012 1.00 95.12 176 GLN A CA 1
ATOM 1388 C C . GLN A 1 176 ? 10.514 -2.282 -15.791 1.00 95.12 176 GLN A C 1
ATOM 1390 O O . GLN A 1 176 ? 9.291 -2.134 -15.758 1.00 95.12 176 GLN A O 1
ATOM 1395 N N . SER A 1 177 ? 11.304 -1.495 -16.528 1.00 94.38 177 SER A N 1
ATOM 1396 C CA . SER A 1 177 ? 10.786 -0.432 -17.396 1.00 94.38 177 SER A CA 1
ATOM 1397 C C . SER A 1 177 ? 9.887 -0.991 -18.504 1.00 94.38 177 SER A C 1
ATOM 1399 O O . SER A 1 177 ? 8.779 -0.491 -18.705 1.00 94.38 177 SER A O 1
ATOM 1401 N N . LEU A 1 178 ? 10.310 -2.065 -19.181 1.00 96.69 178 LEU A N 1
ATOM 1402 C CA . LEU A 1 178 ? 9.508 -2.738 -20.208 1.00 96.69 178 LEU A CA 1
ATOM 1403 C C . LEU A 1 178 ? 8.236 -3.362 -19.635 1.00 96.69 178 LEU A C 1
ATOM 1405 O O . LEU A 1 178 ? 7.170 -3.216 -20.231 1.00 96.69 178 LEU A O 1
ATOM 1409 N N . GLU A 1 179 ? 8.318 -4.017 -18.475 1.00 95.81 179 GLU A N 1
ATOM 1410 C CA . GLU A 1 179 ? 7.144 -4.562 -17.788 1.00 95.81 179 GLU A CA 1
ATOM 1411 C C . GLU A 1 179 ? 6.125 -3.460 -17.490 1.00 95.81 179 GLU A C 1
ATOM 1413 O O . GLU A 1 179 ? 4.940 -3.623 -17.783 1.00 95.81 179 GLU A O 1
ATOM 1418 N N . ALA A 1 180 ? 6.575 -2.322 -16.954 1.00 94.19 180 ALA A N 1
ATOM 1419 C CA . ALA A 1 180 ? 5.712 -1.182 -16.670 1.00 94.19 180 ALA A CA 1
ATOM 1420 C C . ALA A 1 180 ? 5.084 -0.604 -17.951 1.00 94.19 180 ALA A C 1
ATOM 1422 O O . ALA A 1 180 ? 3.877 -0.359 -17.986 1.00 94.19 180 ALA A O 1
ATOM 1423 N N . GLN A 1 181 ? 5.870 -0.431 -19.020 1.00 95.00 181 GLN A N 1
ATOM 1424 C CA . GLN A 1 181 ? 5.379 0.059 -20.313 1.00 95.00 181 GLN A CA 1
ATOM 1425 C C . GLN A 1 181 ? 4.318 -0.875 -20.906 1.00 95.00 181 GLN A C 1
ATOM 1427 O O . GLN A 1 181 ? 3.215 -0.424 -21.221 1.00 95.00 181 GLN A O 1
ATOM 1432 N N . LYS A 1 182 ? 4.602 -2.181 -20.996 1.00 96.25 182 LYS A N 1
ATOM 1433 C CA . LYS A 1 182 ? 3.644 -3.163 -21.521 1.00 96.25 182 LYS A CA 1
ATOM 1434 C C . LYS A 1 182 ? 2.385 -3.243 -20.666 1.00 96.25 182 LYS A C 1
ATOM 1436 O O . LYS A 1 182 ? 1.287 -3.234 -21.217 1.00 96.25 182 LYS A O 1
ATOM 1441 N N . LYS A 1 183 ? 2.511 -3.262 -19.334 1.00 95.12 183 LYS A N 1
ATOM 1442 C CA . LYS A 1 183 ? 1.348 -3.247 -18.431 1.00 95.12 183 LYS A CA 1
ATOM 1443 C C . LYS A 1 183 ? 0.491 -2.004 -18.638 1.00 95.12 183 LYS A C 1
ATOM 1445 O O . LYS A 1 183 ? -0.727 -2.129 -18.687 1.00 95.12 183 LYS A O 1
ATOM 1450 N N . ASN A 1 184 ? 1.095 -0.830 -18.825 1.00 93.69 184 ASN A N 1
ATOM 1451 C CA . ASN A 1 184 ? 0.357 0.400 -19.116 1.00 93.69 184 ASN A CA 1
ATOM 1452 C C . ASN A 1 184 ? -0.360 0.340 -20.473 1.00 93.69 184 ASN A C 1
ATOM 1454 O O . ASN A 1 184 ? -1.506 0.778 -20.576 1.00 93.69 184 ASN A O 1
ATOM 1458 N N . MET A 1 185 ? 0.270 -0.239 -21.500 1.00 94.81 185 MET A N 1
ATOM 1459 C CA . MET A 1 185 ? -0.373 -0.451 -22.801 1.00 94.81 185 MET A CA 1
ATOM 1460 C C . MET A 1 185 ? -1.552 -1.425 -22.701 1.00 94.81 185 MET A C 1
ATOM 1462 O O . MET A 1 185 ? -2.637 -1.115 -23.190 1.00 94.81 185 MET A O 1
ATOM 1466 N N . MET A 1 186 ? -1.376 -2.562 -22.021 1.00 95.12 186 MET A N 1
ATOM 1467 C CA . MET A 1 186 ? -2.459 -3.525 -21.794 1.00 95.12 186 MET A CA 1
ATOM 1468 C C . MET A 1 186 ? -3.579 -2.928 -20.943 1.00 95.12 186 MET A C 1
ATOM 1470 O O . MET A 1 186 ? -4.749 -3.142 -21.239 1.00 95.12 186 MET A O 1
ATOM 1474 N N . LEU A 1 187 ? -3.246 -2.136 -19.921 1.00 94.81 187 LEU A N 1
ATOM 1475 C CA . LEU A 1 187 ? -4.222 -1.399 -19.123 1.00 94.81 187 LEU A CA 1
ATOM 1476 C C . LEU A 1 187 ? -5.044 -0.454 -20.006 1.00 94.81 187 LEU A C 1
ATOM 1478 O O . LEU A 1 187 ? -6.268 -0.472 -19.929 1.00 94.81 187 LEU A O 1
ATOM 1482 N N . ALA A 1 188 ? -4.399 0.336 -20.867 1.00 94.50 188 ALA A N 1
ATOM 1483 C CA . ALA A 1 188 ? -5.091 1.238 -21.785 1.00 94.50 188 ALA A CA 1
ATOM 1484 C C . ALA A 1 188 ? -6.001 0.477 -22.765 1.00 94.50 188 ALA A C 1
ATOM 1486 O O . ALA A 1 188 ? -7.152 0.866 -22.967 1.00 94.50 188 ALA A O 1
ATOM 1487 N N . GLN A 1 189 ? -5.521 -0.639 -23.323 1.00 95.56 189 GLN A N 1
ATOM 1488 C CA . GLN A 1 189 ? -6.324 -1.524 -24.173 1.00 95.56 189 GLN A CA 1
ATOM 1489 C C . GLN A 1 189 ? -7.544 -2.061 -23.422 1.00 95.56 189 GLN A C 1
ATOM 1491 O O . GLN A 1 189 ? -8.667 -1.917 -23.898 1.00 95.56 189 GLN A O 1
ATOM 1496 N N . LYS A 1 190 ? -7.350 -2.596 -22.215 1.00 95.56 190 LYS A N 1
ATOM 1497 C CA . LYS A 1 190 ? -8.440 -3.131 -21.399 1.00 95.56 190 LYS A CA 1
ATOM 1498 C C . LYS A 1 190 ? -9.433 -2.058 -20.971 1.00 95.56 190 LYS A C 1
ATOM 1500 O O . LYS A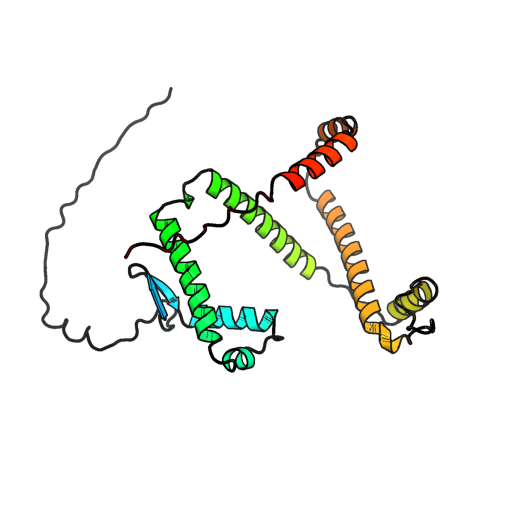 1 190 ? -10.627 -2.321 -20.956 1.00 95.56 190 LYS A O 1
ATOM 1505 N N . ILE A 1 191 ? -8.980 -0.843 -20.664 1.00 95.00 191 ILE A N 1
ATOM 1506 C CA . ILE A 1 191 ? -9.882 0.285 -20.401 1.00 95.00 191 ILE A CA 1
ATOM 1507 C C . ILE A 1 191 ? -10.756 0.554 -21.628 1.00 95.00 191 ILE A C 1
ATOM 1509 O O . ILE A 1 191 ? -11.960 0.728 -21.473 1.00 95.00 191 ILE A O 1
ATOM 1513 N N . ASN A 1 192 ? -10.194 0.543 -22.838 1.00 95.25 192 ASN A N 1
ATOM 1514 C CA . ASN A 1 192 ? -10.980 0.720 -24.062 1.00 95.25 192 ASN A CA 1
ATOM 1515 C C . ASN A 1 192 ? -11.962 -0.438 -24.300 1.00 95.25 192 ASN A C 1
ATOM 1517 O O . ASN A 1 192 ? -13.107 -0.190 -24.671 1.00 95.25 192 ASN A O 1
ATOM 1521 N N . GLU A 1 193 ? -11.558 -1.683 -24.031 1.00 95.81 193 GLU A N 1
ATOM 1522 C CA . GLU A 1 193 ? -12.467 -2.837 -24.063 1.00 95.81 193 GLU A CA 1
ATOM 1523 C C . GLU A 1 193 ? -13.625 -2.667 -23.070 1.00 95.81 193 GLU A C 1
ATOM 1525 O O . GLU A 1 193 ? -14.777 -2.900 -23.426 1.00 95.81 193 GLU A O 1
ATOM 1530 N N . LEU A 1 194 ? -13.345 -2.217 -21.843 1.00 96.12 194 LEU A N 1
ATOM 1531 C CA . LEU A 1 194 ? -14.375 -1.952 -20.838 1.00 96.12 194 LEU A CA 1
ATOM 1532 C C . LEU A 1 194 ? -15.303 -0.825 -21.293 1.00 96.12 194 LEU A C 1
ATOM 1534 O O . LEU A 1 194 ? -16.517 -0.964 -21.185 1.00 96.12 194 LEU A O 1
ATOM 1538 N N . LYS A 1 195 ? -14.769 0.258 -21.868 1.00 96.19 195 LYS A N 1
ATOM 1539 C CA . LYS A 1 195 ? -15.598 1.343 -22.414 1.00 96.19 195 LYS A CA 1
ATOM 1540 C C . LYS A 1 195 ? -16.603 0.847 -23.454 1.00 96.19 195 LYS A C 1
ATOM 1542 O O . LYS A 1 195 ? -17.709 1.364 -23.498 1.00 96.19 195 LYS A O 1
ATOM 1547 N N . ALA A 1 196 ? -16.242 -0.159 -24.252 1.00 96.62 196 ALA A N 1
ATOM 1548 C CA . ALA A 1 196 ? -17.148 -0.766 -25.227 1.00 96.62 196 ALA A CA 1
ATOM 1549 C C . ALA A 1 196 ? -18.199 -1.705 -24.597 1.00 96.62 196 ALA A C 1
ATOM 1551 O O . ALA A 1 196 ? -19.223 -1.975 -25.218 1.00 96.62 196 ALA A O 1
ATOM 1552 N N . GLN A 1 197 ? -17.951 -2.220 -23.389 1.00 96.94 197 GLN A N 1
ATOM 1553 C CA . GLN A 1 197 ? -18.857 -3.134 -22.680 1.00 96.94 197 GLN A CA 1
ATOM 1554 C C . GLN A 1 197 ? -19.914 -2.411 -21.839 1.00 96.94 197 GLN A C 1
ATOM 1556 O O . GLN A 1 197 ? -20.976 -2.974 -21.576 1.00 96.94 197 GLN A O 1
ATOM 1561 N N . PHE A 1 198 ? -19.630 -1.188 -21.393 1.00 96.69 198 PHE A N 1
ATOM 1562 C CA . PHE A 1 198 ? -20.538 -0.410 -20.553 1.00 96.69 198 PHE A CA 1
ATOM 1563 C C . PHE A 1 198 ? -21.274 0.657 -21.368 1.00 96.69 198 PHE A C 1
ATOM 1565 O O . PHE A 1 198 ? -20.703 1.273 -22.261 1.00 96.69 198 PHE A O 1
ATOM 1572 N N . ASN A 1 199 ? -22.542 0.911 -21.030 1.00 96.31 199 ASN A N 1
ATOM 1573 C CA . ASN A 1 199 ? -23.258 2.076 -21.547 1.00 96.31 199 ASN A CA 1
ATOM 1574 C C . ASN A 1 199 ? -22.702 3.334 -20.866 1.00 96.31 199 ASN A C 1
ATOM 1576 O O . ASN A 1 199 ? -22.957 3.555 -19.680 1.00 96.31 199 ASN A O 1
ATOM 1580 N N . LEU A 1 200 ? -21.903 4.109 -21.597 1.00 95.88 200 LEU A N 1
ATOM 1581 C CA . LEU A 1 200 ? -21.272 5.324 -21.096 1.00 95.88 200 LEU A CA 1
ATOM 1582 C C . LEU A 1 2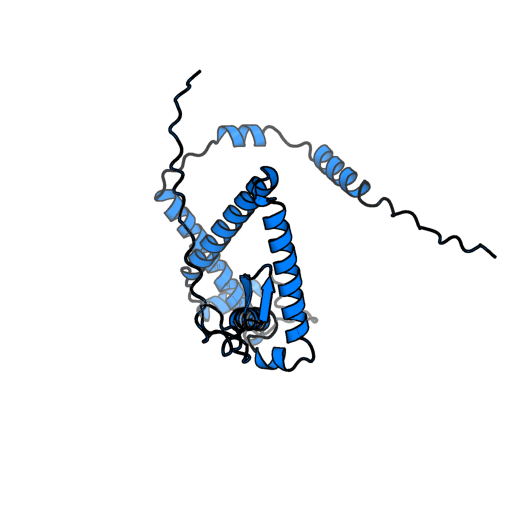00 ? -22.023 6.554 -21.602 1.00 95.88 200 LEU A C 1
ATOM 1584 O O . LEU A 1 200 ? -22.180 6.740 -22.806 1.00 95.88 200 LEU A O 1
ATOM 1588 N N . GLU A 1 201 ? -22.432 7.413 -20.676 1.00 96.00 201 GLU A N 1
ATOM 1589 C CA . GLU A 1 201 ? -23.014 8.721 -20.970 1.00 96.00 201 GLU A CA 1
ATOM 1590 C C . GLU A 1 201 ? -22.070 9.803 -20.434 1.00 96.00 201 GLU A C 1
ATOM 1592 O O . GLU A 1 201 ? -21.835 9.901 -19.228 1.00 96.00 201 GLU A O 1
ATOM 1597 N N . GLU A 1 202 ? -21.490 10.600 -21.334 1.00 93.88 202 GLU A N 1
ATOM 1598 C CA . GLU A 1 202 ? -20.561 11.681 -20.994 1.00 93.88 202 GLU A CA 1
ATOM 1599 C C . GLU A 1 202 ? -21.254 13.044 -21.147 1.00 93.88 202 GLU A C 1
ATOM 1601 O O . GLU A 1 202 ? -21.798 13.370 -22.202 1.00 93.88 202 GLU A O 1
ATOM 1606 N N . ASN A 1 203 ? -21.223 13.870 -20.097 1.00 94.75 203 ASN A N 1
ATOM 1607 C CA . ASN A 1 203 ? -21.757 15.234 -20.144 1.00 94.75 203 ASN A CA 1
ATOM 1608 C C . ASN A 1 203 ? -20.707 16.208 -20.709 1.00 94.75 203 ASN A C 1
ATOM 1610 O O . ASN A 1 203 ? -20.066 16.951 -19.964 1.00 94.75 203 ASN A O 1
ATOM 1614 N N . ASN A 1 204 ? -20.515 16.183 -22.030 1.00 93.69 204 ASN A N 1
ATOM 1615 C CA . ASN A 1 204 ? -19.519 17.013 -22.721 1.00 93.69 204 ASN A CA 1
ATOM 1616 C C . ASN A 1 204 ? -19.758 18.523 -22.552 1.00 93.69 204 ASN A C 1
ATOM 1618 O O . ASN A 1 204 ? -18.795 19.278 -22.426 1.00 93.69 204 ASN A O 1
ATOM 1622 N N . GLU A 1 205 ? -21.018 18.958 -22.448 1.00 93.12 205 GLU A N 1
ATOM 1623 C CA . GLU A 1 205 ? -21.381 20.372 -22.263 1.00 93.12 205 GLU A CA 1
ATOM 1624 C C . GLU A 1 205 ? -20.758 20.962 -20.987 1.00 93.12 205 GLU A C 1
ATOM 1626 O O . GLU A 1 205 ? -20.243 22.084 -20.992 1.00 93.12 205 GLU A O 1
ATOM 1631 N N . PHE A 1 206 ? -20.739 20.191 -19.892 1.00 91.69 206 PHE A N 1
ATOM 1632 C CA . PHE A 1 206 ? -20.079 20.610 -18.655 1.00 91.69 206 PHE A CA 1
ATOM 1633 C C . PHE A 1 206 ? -18.589 20.909 -18.879 1.00 91.69 206 PHE A C 1
ATOM 1635 O O . PHE A 1 206 ? -18.085 21.936 -18.418 1.00 91.69 206 PHE A O 1
ATOM 1642 N N . PHE A 1 207 ? -17.880 20.039 -19.604 1.00 89.50 207 PHE A N 1
ATOM 1643 C CA . PHE A 1 207 ? -16.444 20.191 -19.838 1.00 89.50 207 PHE A CA 1
ATOM 1644 C C . PHE A 1 207 ? -16.129 21.333 -20.807 1.00 89.50 207 PHE A C 1
ATOM 1646 O O . PHE A 1 207 ? -15.188 22.085 -20.560 1.00 89.50 207 PHE A O 1
ATOM 1653 N N . GLU A 1 208 ? -16.932 21.528 -21.853 1.00 88.19 208 GLU A N 1
ATOM 1654 C CA . GLU A 1 208 ? -16.792 22.661 -22.777 1.00 88.19 208 GLU A CA 1
ATOM 1655 C C . GLU A 1 208 ? -16.997 24.003 -22.064 1.00 88.19 208 GLU A C 1
ATOM 1657 O O . GLU A 1 208 ? -16.214 24.941 -22.247 1.00 88.19 208 GLU A O 1
ATOM 1662 N N . LYS A 1 209 ? -17.988 24.077 -21.165 1.00 88.25 209 LYS A N 1
ATOM 1663 C CA . LYS A 1 209 ? -18.228 25.262 -20.332 1.00 88.25 209 LYS A CA 1
ATOM 1664 C C . LYS A 1 209 ? -17.050 25.561 -19.398 1.00 88.25 209 LYS A C 1
ATOM 1666 O O . LYS A 1 209 ? -16.680 26.726 -19.225 1.00 88.25 209 LYS A O 1
ATOM 1671 N N . MET A 1 210 ? -16.443 24.527 -18.813 1.00 82.62 210 MET A N 1
ATOM 1672 C CA . MET A 1 210 ? -15.269 24.683 -17.947 1.00 82.62 210 MET A CA 1
ATOM 1673 C C . MET A 1 210 ? -14.008 25.046 -18.743 1.00 82.62 210 MET A C 1
ATOM 1675 O O . MET A 1 210 ? -13.217 25.856 -18.278 1.00 82.62 210 MET A O 1
ATOM 1679 N N . ALA A 1 211 ? -13.834 24.521 -19.958 1.00 80.31 211 ALA A N 1
ATOM 1680 C CA . ALA A 1 211 ? -12.707 24.854 -20.831 1.00 80.31 211 ALA A CA 1
ATOM 1681 C C . ALA A 1 211 ? -12.774 26.296 -21.373 1.00 80.31 211 ALA A C 1
ATOM 1683 O O . ALA A 1 211 ? -11.741 26.955 -21.512 1.00 80.31 211 ALA A O 1
ATOM 1684 N N . GLY A 1 212 ? -13.980 26.808 -21.649 1.00 74.50 212 GLY A N 1
ATOM 1685 C CA . GLY A 1 212 ? -14.199 28.215 -22.009 1.00 74.50 212 GLY A CA 1
ATOM 1686 C C . GLY A 1 212 ? -14.019 29.178 -20.830 1.00 74.50 212 GLY A C 1
ATOM 1687 O O . GLY A 1 212 ? -13.634 30.332 -21.021 1.00 74.50 212 GLY A O 1
ATOM 1688 N N . SER A 1 213 ? -14.218 28.687 -19.607 1.00 66.88 213 SER A N 1
ATOM 1689 C CA . SER A 1 213 ? -13.907 29.390 -18.364 1.00 66.88 213 SER A CA 1
ATOM 1690 C C . SER A 1 213 ? -12.434 29.173 -18.021 1.00 66.88 213 SER A C 1
ATOM 1692 O O . SER A 1 213 ? -12.127 28.447 -17.081 1.00 66.88 213 SER A O 1
ATOM 1694 N N . LYS A 1 214 ? -11.501 29.753 -18.795 1.00 63.03 214 LYS A N 1
ATOM 1695 C CA . LYS A 1 214 ? -10.081 29.750 -18.403 1.00 63.03 214 LYS A CA 1
ATOM 1696 C C . LYS A 1 214 ? -10.007 30.259 -16.961 1.00 63.03 214 LYS A C 1
ATOM 1698 O O . LYS A 1 214 ? -10.358 31.420 -16.747 1.00 63.03 214 LYS A O 1
ATOM 1703 N N . PRO A 1 215 ? -9.573 29.438 -15.987 1.00 62.97 215 PRO A N 1
ATOM 1704 C CA . PRO A 1 215 ? -9.230 29.968 -14.684 1.00 62.97 215 PRO A CA 1
ATOM 1705 C C . PRO A 1 215 ? -8.171 31.027 -14.952 1.00 62.97 215 PRO A C 1
ATOM 1707 O O . PRO A 1 215 ? -7.214 30.751 -15.688 1.00 62.97 215 PRO A O 1
ATOM 1710 N N . ASP A 1 216 ? -8.353 32.238 -14.434 1.00 74.56 216 ASP A N 1
ATOM 1711 C CA . ASP A 1 216 ? -7.266 33.199 -14.465 1.00 74.56 216 ASP A CA 1
ATOM 1712 C C . ASP A 1 216 ? -6.130 32.582 -13.644 1.00 74.56 216 ASP A C 1
ATOM 1714 O O . ASP A 1 216 ? -6.164 32.529 -12.416 1.00 74.56 216 ASP A O 1
ATOM 1718 N N . MET A 1 217 ? -5.144 32.010 -14.337 1.00 69.69 217 MET A N 1
ATOM 1719 C CA . MET A 1 217 ? -4.011 31.344 -13.705 1.00 69.69 217 MET A CA 1
ATOM 1720 C C . MET A 1 217 ? -3.230 32.327 -12.831 1.00 69.69 217 MET A C 1
ATOM 1722 O O . MET A 1 217 ? -2.563 31.889 -11.895 1.00 69.69 217 MET A O 1
ATOM 1726 N N . ALA A 1 218 ? -3.340 33.638 -13.089 1.00 71.94 218 ALA A N 1
ATOM 1727 C CA . ALA A 1 218 ? -2.808 34.661 -12.203 1.00 71.94 218 ALA A CA 1
ATOM 1728 C C . ALA A 1 218 ? -3.602 34.738 -10.890 1.00 71.94 218 ALA A C 1
ATOM 1730 O O . ALA A 1 218 ? -2.995 34.851 -9.828 1.00 71.94 218 ALA A O 1
ATOM 1731 N N . GLU A 1 219 ? -4.929 34.612 -10.931 1.00 73.88 219 GLU A N 1
ATOM 1732 C CA . GLU A 1 219 ? -5.793 34.584 -9.746 1.00 73.88 219 GLU A CA 1
ATOM 1733 C C . GLU A 1 219 ? -5.602 33.294 -8.932 1.00 73.88 219 GLU A C 1
ATOM 1735 O O . GLU A 1 219 ? -5.440 33.362 -7.714 1.00 73.88 219 GLU A O 1
ATOM 1740 N N . LEU A 1 220 ? -5.482 32.138 -9.600 1.00 75.12 220 LEU A N 1
ATOM 1741 C CA . LEU A 1 220 ? -5.187 30.848 -8.960 1.00 75.12 220 LEU A CA 1
ATOM 1742 C C . LEU A 1 220 ? -3.795 30.834 -8.297 1.00 75.12 220 LEU A C 1
ATOM 1744 O O . LEU A 1 220 ? -3.638 30.379 -7.162 1.00 75.12 220 LEU A O 1
ATOM 1748 N N . MET A 1 221 ? -2.773 31.364 -8.981 1.00 76.44 221 MET A N 1
ATOM 1749 C CA . MET A 1 221 ? -1.431 31.522 -8.406 1.00 76.44 221 MET A CA 1
ATOM 1750 C C . MET A 1 221 ? -1.457 32.469 -7.205 1.00 76.44 221 MET A C 1
ATOM 1752 O O . MET A 1 221 ? -0.854 32.166 -6.178 1.00 76.44 221 MET A O 1
ATOM 1756 N N . LYS A 1 222 ? -2.204 33.576 -7.294 1.00 77.69 222 LYS A N 1
ATOM 1757 C CA . LYS A 1 222 ? -2.337 34.556 -6.211 1.00 77.69 222 LYS A CA 1
ATOM 1758 C C . LYS A 1 222 ? -3.068 33.977 -4.994 1.00 77.69 222 LYS A C 1
ATOM 1760 O O . LYS A 1 222 ? -2.644 34.231 -3.870 1.00 77.69 222 LYS A O 1
ATOM 1765 N N . SER A 1 223 ? -4.098 33.146 -5.185 1.00 77.88 223 SER A N 1
ATOM 1766 C CA . SER A 1 223 ? -4.779 32.465 -4.075 1.00 77.88 223 SER A CA 1
ATOM 1767 C C . SER A 1 223 ? -3.891 31.429 -3.379 1.00 77.88 223 SER A C 1
ATOM 1769 O O . SER A 1 223 ? -3.895 31.355 -2.153 1.00 77.88 223 SER A O 1
ATOM 1771 N N . LEU A 1 224 ? -3.072 30.683 -4.132 1.00 78.69 224 LEU A N 1
ATOM 1772 C CA . LEU A 1 224 ? -2.116 29.726 -3.558 1.00 78.69 224 LEU A CA 1
ATOM 1773 C C . LEU A 1 224 ? -0.981 30.428 -2.798 1.00 78.69 224 LEU A C 1
ATOM 1775 O O . LEU A 1 224 ? -0.515 29.937 -1.770 1.00 78.69 224 LEU A O 1
ATOM 1779 N N . GLN A 1 225 ? -0.549 31.597 -3.277 1.00 74.75 225 GLN A N 1
ATOM 1780 C CA . GLN A 1 225 ? 0.462 32.411 -2.602 1.00 74.75 225 GLN A CA 1
ATOM 1781 C C . GLN A 1 225 ? -0.076 33.018 -1.296 1.00 74.75 225 GLN A C 1
ATOM 1783 O O . GLN A 1 225 ? 0.634 33.037 -0.290 1.00 74.75 225 GLN A O 1
ATOM 1788 N N . ASN A 1 226 ? -1.345 33.434 -1.284 1.00 73.88 226 ASN A N 1
ATOM 1789 C CA . ASN A 1 226 ? -1.997 33.965 -0.088 1.00 73.88 226 ASN A CA 1
ATOM 1790 C C . ASN A 1 226 ? -2.268 32.876 0.966 1.00 73.88 226 ASN A C 1
ATOM 1792 O O . ASN A 1 226 ? -2.006 33.112 2.139 1.00 73.88 226 ASN A O 1
ATOM 1796 N N . GLN A 1 227 ? -2.674 31.660 0.572 1.00 65.62 227 GLN A N 1
ATOM 1797 C CA . GLN A 1 227 ? -2.856 30.544 1.519 1.00 65.62 227 GLN A CA 1
ATOM 1798 C C . GLN A 1 227 ? -1.548 30.098 2.189 1.00 65.62 227 GLN A C 1
ATOM 1800 O O . GLN A 1 227 ? -1.550 29.724 3.356 1.00 65.62 227 GLN A O 1
ATOM 1805 N N . LYS A 1 228 ? -0.405 30.211 1.500 1.00 58.31 228 LYS A N 1
ATOM 1806 C CA . LYS A 1 228 ? 0.913 29.923 2.090 1.00 58.31 228 LYS A CA 1
ATOM 1807 C C . LYS A 1 228 ? 1.348 30.957 3.145 1.00 58.31 228 LYS A C 1
ATOM 1809 O O . LYS A 1 228 ? 2.313 30.718 3.865 1.00 58.31 228 LYS A O 1
ATOM 1814 N N . SER A 1 229 ? 0.663 32.098 3.225 1.00 55.53 229 SER A N 1
ATOM 1815 C CA . SER A 1 229 ? 1.028 33.220 4.098 1.00 55.53 229 SER A CA 1
ATOM 1816 C C . SER A 1 229 ? 0.265 33.240 5.430 1.00 55.53 229 SER A C 1
ATOM 1818 O O . SER A 1 229 ? 0.669 33.968 6.331 1.00 55.53 229 SER A O 1
ATOM 1820 N N . GLU A 1 230 ? -0.804 32.450 5.581 1.00 57.16 230 GLU A N 1
ATOM 1821 C CA . GLU A 1 230 ? -1.639 32.430 6.799 1.00 57.16 230 GLU A CA 1
ATOM 1822 C C . GLU A 1 230 ? -1.349 31.247 7.748 1.00 57.16 230 GLU A C 1
ATOM 1824 O O . GLU A 1 230 ? -1.874 31.222 8.856 1.00 57.16 230 GLU A O 1
ATOM 1829 N N . GLU A 1 231 ? -0.468 30.303 7.388 1.00 52.72 231 GLU A N 1
ATOM 1830 C CA . GLU A 1 231 ? -0.181 29.100 8.202 1.00 52.72 231 GLU A CA 1
ATOM 1831 C C . GLU A 1 231 ? 1.104 29.182 9.057 1.00 52.72 231 GLU A C 1
ATOM 1833 O O . GLU A 1 231 ? 1.634 28.162 9.487 1.00 52.72 231 GLU A O 1
ATOM 1838 N N . VAL A 1 232 ? 1.637 30.379 9.338 1.00 52.69 232 VAL A N 1
ATOM 1839 C CA . VAL A 1 232 ? 2.702 30.544 10.352 1.00 52.69 232 VAL A CA 1
ATOM 1840 C C . VAL A 1 232 ? 2.527 31.862 11.110 1.00 52.69 232 VAL A C 1
ATOM 1842 O O . VAL A 1 232 ? 3.316 32.794 10.969 1.00 52.69 232 VAL A O 1
ATOM 1845 N N . ALA A 1 233 ? 1.496 31.949 11.950 1.00 54.78 233 ALA A N 1
ATOM 1846 C CA . ALA A 1 233 ? 1.618 32.771 13.148 1.00 54.78 233 ALA A CA 1
ATOM 1847 C C . ALA A 1 233 ? 2.411 31.935 14.172 1.00 54.78 233 ALA A C 1
ATOM 1849 O O . ALA A 1 233 ? 1.935 30.860 14.551 1.00 54.78 233 ALA A O 1
ATOM 1850 N N . PRO A 1 234 ? 3.628 32.343 14.576 1.00 51.34 234 PRO A N 1
ATOM 1851 C CA . PRO A 1 234 ? 4.348 31.655 15.636 1.00 51.34 234 PRO A CA 1
ATOM 1852 C C . PRO A 1 234 ? 3.490 31.696 16.901 1.00 51.34 234 PRO A C 1
ATOM 1854 O O . PRO A 1 234 ? 3.023 32.760 17.305 1.00 51.34 234 PRO A O 1
ATOM 1857 N N . ALA A 1 235 ? 3.247 30.524 17.486 1.00 57.16 235 ALA A N 1
ATOM 1858 C CA . ALA A 1 235 ? 2.655 30.423 18.806 1.00 57.16 235 ALA A CA 1
ATOM 1859 C C . ALA A 1 235 ? 3.530 31.227 19.772 1.00 57.16 235 ALA A C 1
ATOM 1861 O O . ALA A 1 235 ? 4.712 30.919 19.933 1.00 57.16 235 ALA A O 1
ATOM 1862 N N . ASP A 1 236 ? 2.934 32.277 20.333 1.00 57.62 236 ASP A N 1
ATOM 1863 C CA . ASP A 1 236 ? 3.547 33.160 21.309 1.00 57.62 236 ASP A CA 1
ATOM 1864 C C . ASP A 1 236 ? 4.218 32.349 22.420 1.00 57.62 236 ASP A C 1
ATOM 1866 O O . ASP A 1 236 ? 3.658 31.420 23.011 1.00 57.62 236 ASP A O 1
ATOM 1870 N N . GLU A 1 237 ? 5.456 32.742 22.656 1.00 52.97 237 GLU A N 1
ATOM 1871 C CA . GLU A 1 237 ? 6.368 32.294 23.683 1.00 52.97 237 GLU A CA 1
ATOM 1872 C C . GLU A 1 237 ? 5.720 32.546 25.056 1.00 52.97 237 GLU A C 1
ATOM 1874 O O . GLU A 1 237 ? 5.653 33.673 25.542 1.00 52.97 237 GLU A O 1
ATOM 1879 N N . MET A 1 238 ? 5.188 31.493 25.689 1.00 53.78 238 MET A N 1
ATOM 1880 C CA . MET A 1 238 ? 4.778 31.552 27.093 1.00 53.78 238 MET A CA 1
ATOM 1881 C C . MET A 1 238 ? 6.034 31.676 27.957 1.00 53.78 238 MET A C 1
ATOM 1883 O O . MET A 1 238 ? 6.652 30.682 28.336 1.00 53.78 238 MET A O 1
ATOM 1887 N N . THR A 1 239 ? 6.417 32.915 28.255 1.00 52.69 239 THR A N 1
ATOM 1888 C CA . THR A 1 239 ? 7.415 33.232 29.271 1.00 52.69 239 THR A CA 1
ATOM 1889 C C . THR A 1 239 ? 6.882 32.840 30.643 1.00 52.69 239 THR A C 1
ATOM 1891 O O . THR A 1 239 ? 5.857 33.336 31.110 1.00 52.69 239 THR A O 1
ATOM 1894 N N . GLU A 1 240 ? 7.599 31.914 31.264 1.00 59.12 240 GLU A N 1
ATOM 1895 C CA . GLU A 1 240 ? 7.420 31.433 32.625 1.00 59.12 240 GLU A CA 1
ATOM 1896 C C . GLU A 1 240 ? 7.815 32.543 33.617 1.00 59.12 240 GLU A C 1
ATOM 1898 O O . GLU A 1 240 ? 9.000 32.805 33.841 1.00 59.12 240 GLU A O 1
ATOM 1903 N N . ASP A 1 241 ? 6.817 33.210 34.202 1.00 57.91 241 ASP A N 1
ATOM 1904 C CA . ASP A 1 241 ? 7.006 34.132 35.323 1.00 57.91 241 ASP A CA 1
ATOM 1905 C C . ASP A 1 241 ? 7.483 33.350 36.554 1.00 57.91 241 ASP A C 1
ATOM 1907 O O . ASP A 1 241 ? 6.718 32.695 37.270 1.00 57.91 241 ASP A O 1
ATOM 1911 N N . LYS A 1 242 ? 8.786 33.444 36.817 1.00 61.97 242 LYS A N 1
ATOM 1912 C CA . LYS A 1 242 ? 9.358 33.221 38.141 1.00 61.97 242 LYS A CA 1
ATOM 1913 C C . LYS A 1 242 ? 9.250 34.518 38.927 1.00 61.97 242 LYS A C 1
ATOM 1915 O O . LYS A 1 242 ? 10.016 35.430 38.657 1.00 61.97 242 LYS A O 1
ATOM 1920 N N . GLU A 1 243 ? 8.378 34.552 39.929 1.00 57.84 243 GLU A N 1
ATOM 1921 C CA . GLU A 1 243 ? 8.651 35.151 41.245 1.00 57.84 243 GLU A CA 1
ATOM 1922 C C . GLU A 1 243 ? 7.400 35.089 42.129 1.00 57.84 243 GLU A C 1
ATOM 1924 O O . GLU A 1 243 ? 6.496 35.904 41.984 1.00 57.84 243 GLU A O 1
ATOM 1929 N N . VAL A 1 244 ? 7.385 34.196 43.124 1.00 54.41 244 VAL A N 1
ATOM 1930 C CA . VAL A 1 244 ? 6.868 34.548 44.455 1.00 54.41 244 VAL A CA 1
ATOM 1931 C C . VAL A 1 244 ? 7.753 33.881 45.511 1.00 54.41 244 VAL A C 1
ATOM 1933 O O . VAL A 1 244 ? 8.062 32.696 45.423 1.00 54.41 244 VAL A O 1
ATOM 1936 N N . LYS A 1 245 ? 8.163 34.741 46.445 1.00 52.28 245 LYS A N 1
ATOM 1937 C CA . LYS A 1 245 ? 8.952 34.585 47.675 1.00 52.28 245 LYS A CA 1
ATOM 1938 C C . LYS A 1 245 ? 8.797 33.285 48.458 1.00 52.28 245 LYS A C 1
ATOM 1940 O O . LYS A 1 245 ? 7.650 32.814 48.609 1.00 52.28 245 LYS A O 1
#

pLDDT: mean 84.88, std 17.2, range [38.44, 98.44]

Radius of gyration: 31.41 Å; Cα contacts (8 Å, |Δi|>4): 110; chains: 1; bounding box: 82×59×76 Å

Foldseek 3Di:
DDDDDDDDDDDDDDDDDPPPDVPCPVVPPDDQDQDPVRFGQPDDDPNHRQDTPVNLVVVLQVVCVVPVVRPSVVQVPPPCSSVVSVVVSVVVVVVVVVCVVVVVVPDPVNVVVVVVVVVVVVVVVVVVVVLVVQDDDDDPVNLVVVCVVCQVPDQVQADPVRHGNDSVVCVVVSVVVVSVVSSVVVVVVVVVVVVVVDDDDDPVVVVVVVVVVPDPVVVVVVVVVVVVVPPDPDDDDPDDDDDDD

Solvent-accessible surface area (backbone atoms only — not comparable to full-atom values): 15370 Å² total; per-residue (Å²): 142,86,88,84,83,89,85,82,89,84,88,80,86,80,81,86,79,87,75,86,63,98,69,68,78,68,76,74,67,77,70,77,57,57,41,98,87,68,32,52,54,75,38,67,58,98,86,42,77,76,39,33,51,57,60,52,49,55,49,45,46,53,50,14,48,74,76,49,85,50,41,42,67,62,50,66,68,39,86,61,43,64,58,51,53,49,50,50,53,50,53,53,53,51,52,50,52,51,37,60,76,67,45,47,75,75,36,67,68,49,44,52,54,50,53,53,51,50,55,51,51,51,53,51,49,52,51,56,57,56,53,66,74,57,78,80,88,85,54,71,67,58,44,52,49,52,48,68,67,36,56,88,75,38,72,87,39,34,49,99,86,67,46,74,58,56,63,85,82,43,45,68,60,47,44,53,50,50,50,52,51,50,43,52,52,52,48,52,52,50,50,54,54,49,57,74,71,48,94,79,87,77,72,58,68,62,54,55,56,51,64,72,49,65,72,56,61,67,58,55,52,50,52,56,55,52,60,70,66,70,79,71,74,77,80,78,81,81,75,81,84,83,83,81,135

Sequence (245 aa):
MNRNIVKTLSLSLVITSLIFTPGCLDFLKGKKSAADDGSLVLLKIEGKSVITEKKLNDLLEMYAAAQMGGNVEALKSIPGAMKNIFNQMLAEELLLAWAEKKQIEKLEEYQKEYNQNLEFLKKALARKYFAKDLVVEITDEEIQKLYDEQKNVSPALKDKDGKFLPLADVKDLLKQSLEAQKKNMMLAQKINELKAQFNLEENNEFFEKMAGSKPDMAELMKSLQNQKSEEVAPADEMTEDKEVK

Mean predicted aligned error: 13.44 Å